Protein AF-A0A8S9GQD8-F1 (afdb_monomer_lite)

Radius of gyration: 34.41 Å; chains: 1; bounding box: 70×66×86 Å

Secondary structure (DSSP, 8-state):
-HHHHHHH-TT--HHHHHHHHHHHHHHHHHHHHTTTTGGG-SS-SS-PPPP---SSS-HHHHHHHHHHHHHHHHHHHHHHHHHHHHHHHT-HHHHHHHHHHHHHT--THHHHHHHHHHHHHHHHHHHHHHHHHHHHHHHHHHHHHHHHHSSS----------------------SS----EETTEETTSTHHHHHHHHHHHHHHHS---------THHHHHHHHHHT--TTS-THHHHHHHHHHH---HHHHHHHHHHHHHH-HHHHHHHHHHHHHH-

pLDDT: mean 74.07, std 18.17, range [25.45, 97.06]

Sequence (278 aa):
MRGKVSEAFPDSDKKMVDGMLLLIVEKVVAEIESGGFSKVGGSSAAAAPPPSPSSEFSDDLWATIWEVSNTVLKDMDKERKKEKMKVYVQSPEVMEMCRFAGEIGIRGDLLRELRFTWAREKMEEAEFNESLEQMRDLDTSIRDSETVADEEGEDVSVVDSDEAQPRSISLPKRKGKFKYKIYGLELSDPKWGEVADKIHEAEEEADWREAKPVTGKCKLVMEKLESLEEKDDPSGLIAEWVELLEPQRVDWIALLDQLREANTSAYLKVTPLAYTLL

Organism: Brassica cretica (NCBI:txid69181)

Foldseek 3Di:
DLVVLCVVPVPDDPVVSVVVVVVVVVVVVVCVVVCLPVVPPPDDPPDDDFRDDPDDDDPVVSVVVVVVVVVVVVVVVVVVVVVQLVVLLPDPVLVVVLVVCVVVPDDDPRSVVSSSVRSNVVSVVVVVVVVVVVVVVVVVVVVVVVVVVVPPDDDDDDDDDDDDDDPDVPDPPPPDQDADQDPNDGPRDCVVVVVVVVVVVVVVVPPPDAWDPQDDPLVVLLVCLLVDDLPDQNVVSVVVNCVVRVGDPNNLVVSLVVCVVRPVSSSVRVVVVSVVVD

Structure (mmCIF, N/CA/C/O backbone):
data_AF-A0A8S9GQD8-F1
#
_entry.id   AF-A0A8S9GQD8-F1
#
loop_
_atom_site.group_PDB
_atom_site.id
_atom_site.type_symbol
_atom_site.label_atom_id
_atom_site.label_alt_id
_atom_site.label_comp_id
_atom_site.label_asym_id
_atom_site.label_entity_id
_atom_site.label_seq_id
_atom_site.pdbx_PDB_ins_code
_atom_site.Cartn_x
_atom_site.Cartn_y
_atom_site.Cartn_z
_atom_site.occupancy
_atom_site.B_iso_or_equiv
_atom_site.auth_seq_id
_atom_site.auth_comp_id
_atom_site.auth_asym_id
_atom_site.auth_atom_id
_atom_site.pdbx_PDB_model_num
ATOM 1 N N . MET A 1 1 ? 18.580 -2.604 -25.961 1.00 76.56 1 MET A N 1
ATOM 2 C CA . MET A 1 1 ? 19.031 -1.765 -27.097 1.00 76.56 1 MET A CA 1
ATOM 3 C C . MET A 1 1 ? 20.290 -2.288 -27.759 1.00 76.56 1 MET A C 1
ATOM 5 O O . MET A 1 1 ? 20.174 -2.790 -28.862 1.00 76.56 1 MET A O 1
ATOM 9 N N . ARG A 1 2 ? 21.459 -2.259 -27.103 1.00 82.00 2 ARG A N 1
ATOM 10 C CA . ARG A 1 2 ? 22.729 -2.713 -27.706 1.00 82.00 2 ARG A CA 1
ATOM 11 C C . ARG A 1 2 ? 22.651 -4.089 -28.381 1.00 82.00 2 ARG A C 1
ATOM 13 O O . ARG A 1 2 ? 23.037 -4.194 -29.531 1.00 82.00 2 ARG A O 1
ATOM 20 N N . GLY A 1 3 ? 22.106 -5.100 -27.697 1.00 82.75 3 GLY A N 1
ATOM 21 C CA . GLY A 1 3 ? 21.940 -6.445 -28.268 1.00 82.75 3 GLY A CA 1
ATOM 22 C C . GLY A 1 3 ? 21.093 -6.461 -29.545 1.00 82.75 3 GLY A C 1
ATOM 23 O O . GLY A 1 3 ? 21.535 -7.009 -30.543 1.00 82.75 3 GLY A O 1
ATOM 24 N N . LYS A 1 4 ? 19.946 -5.764 -29.545 1.00 80.69 4 LYS A N 1
ATOM 25 C CA . LYS A 1 4 ? 19.063 -5.640 -30.720 1.00 80.69 4 LYS A CA 1
ATOM 26 C C . LYS A 1 4 ? 19.751 -4.914 -31.894 1.00 80.69 4 LYS A C 1
ATOM 28 O O . LYS A 1 4 ? 19.593 -5.315 -33.037 1.00 80.69 4 LYS A O 1
ATOM 33 N N . VAL A 1 5 ? 20.562 -3.885 -31.621 1.00 80.38 5 VAL A N 1
ATOM 34 C CA . VAL A 1 5 ? 21.338 -3.172 -32.659 1.00 80.38 5 VAL A CA 1
ATOM 35 C C . VAL A 1 5 ? 22.464 -4.049 -33.218 1.00 80.38 5 VAL A C 1
ATOM 37 O O . VAL A 1 5 ? 22.685 -4.063 -34.422 1.00 80.38 5 VAL A O 1
ATOM 40 N N . SER A 1 6 ? 23.158 -4.808 -32.369 1.00 82.00 6 SER A N 1
ATOM 41 C CA . SER A 1 6 ? 24.200 -5.745 -32.808 1.00 82.00 6 SER A CA 1
ATOM 42 C C . SER A 1 6 ? 23.647 -6.944 -33.586 1.00 82.00 6 SER A C 1
ATOM 44 O O . SER A 1 6 ? 24.343 -7.474 -34.440 1.00 82.00 6 SER A O 1
ATOM 46 N N . GLU A 1 7 ? 22.412 -7.364 -33.313 1.00 83.69 7 GLU A N 1
ATOM 47 C CA . GLU A 1 7 ? 21.724 -8.423 -34.060 1.00 83.69 7 GLU A CA 1
ATOM 48 C C . GLU A 1 7 ? 21.252 -7.939 -35.439 1.00 83.69 7 GLU A C 1
ATOM 50 O O . GLU A 1 7 ? 21.397 -8.657 -36.425 1.00 83.69 7 GLU A O 1
ATOM 55 N N . ALA A 1 8 ? 20.757 -6.700 -35.527 1.00 79.31 8 ALA A N 1
ATOM 56 C CA . ALA A 1 8 ? 20.369 -6.077 -36.793 1.00 79.31 8 ALA A CA 1
ATOM 57 C C . ALA A 1 8 ? 21.574 -5.725 -37.689 1.00 79.31 8 ALA A C 1
ATOM 59 O O . ALA A 1 8 ? 21.452 -5.721 -38.913 1.00 79.31 8 ALA A O 1
ATOM 60 N N . PHE A 1 9 ? 22.736 -5.446 -37.087 1.00 78.50 9 PHE A N 1
ATOM 61 C CA . PHE A 1 9 ? 23.969 -5.074 -37.786 1.00 78.50 9 PHE A CA 1
ATOM 62 C C . PHE A 1 9 ? 25.161 -5.932 -37.318 1.00 78.50 9 PHE A C 1
ATOM 64 O O . PHE A 1 9 ? 26.034 -5.433 -36.598 1.00 78.50 9 PHE A O 1
ATOM 71 N N . PRO A 1 10 ? 25.228 -7.215 -37.724 1.00 80.94 10 PRO A N 1
ATOM 72 C CA . PRO A 1 10 ? 26.242 -8.157 -37.240 1.00 80.94 10 PRO A CA 1
ATOM 73 C C . PRO A 1 10 ? 27.670 -7.811 -37.688 1.00 80.94 10 PRO A C 1
ATOM 75 O O . PRO A 1 10 ? 28.624 -8.122 -36.980 1.00 80.94 10 PRO A O 1
ATOM 78 N N . ASP A 1 11 ? 27.819 -7.121 -38.822 1.00 84.38 11 ASP A N 1
ATOM 79 C CA . ASP A 1 11 ? 29.118 -6.752 -39.406 1.00 84.38 11 ASP A CA 1
ATOM 80 C C . ASP A 1 11 ? 29.677 -5.420 -38.866 1.00 84.38 11 ASP A C 1
ATOM 82 O O . ASP A 1 11 ? 30.720 -4.942 -39.313 1.00 84.38 11 ASP A O 1
ATOM 86 N N . SER A 1 12 ? 28.975 -4.775 -37.929 1.00 81.94 12 SER A N 1
ATOM 87 C CA . SER A 1 12 ? 29.361 -3.464 -37.403 1.00 81.94 12 SER A CA 1
ATOM 88 C C . SER A 1 12 ? 30.335 -3.567 -36.232 1.00 81.94 12 SER A C 1
ATOM 90 O O . SER A 1 12 ? 30.062 -4.214 -35.220 1.00 81.94 12 SER A O 1
ATOM 92 N N . ASP A 1 13 ? 31.443 -2.827 -36.316 1.00 86.19 13 ASP A N 1
ATOM 93 C CA . ASP A 1 13 ? 32.392 -2.688 -35.212 1.00 86.19 13 ASP A CA 1
ATOM 94 C C . ASP A 1 13 ? 31.733 -2.066 -33.973 1.00 86.19 13 ASP A C 1
ATOM 96 O O . ASP A 1 13 ? 30.862 -1.197 -34.062 1.00 86.19 13 ASP A O 1
ATOM 100 N N . LYS A 1 14 ? 32.231 -2.424 -32.782 1.00 85.38 14 LYS A N 1
ATOM 101 C CA . LYS A 1 14 ? 31.720 -1.917 -31.493 1.00 85.38 14 LYS A CA 1
ATOM 102 C C . LYS A 1 14 ? 31.581 -0.388 -31.459 1.00 85.38 14 LYS A C 1
ATOM 104 O O . LYS A 1 14 ? 30.589 0.119 -30.948 1.00 85.38 14 LYS A O 1
ATOM 109 N N . LYS A 1 15 ? 32.541 0.337 -32.047 1.00 85.31 15 LYS A N 1
ATOM 110 C CA . LYS A 1 15 ? 32.524 1.809 -32.139 1.00 85.31 15 LYS A CA 1
ATOM 111 C C . LYS A 1 15 ? 31.386 2.338 -33.017 1.00 85.31 15 LYS A C 1
ATOM 113 O O . LYS A 1 15 ? 30.820 3.379 -32.709 1.00 85.31 15 LYS A O 1
ATOM 118 N N . MET A 1 16 ? 31.052 1.629 -34.093 1.00 83.06 16 MET A N 1
ATOM 119 C CA . MET A 1 16 ? 29.942 1.978 -34.979 1.00 83.06 16 MET A CA 1
ATOM 120 C C . MET A 1 16 ? 28.598 1.698 -34.297 1.00 83.06 16 MET A C 1
ATOM 122 O O . MET A 1 16 ? 27.710 2.542 -34.343 1.00 83.06 16 MET A O 1
ATOM 126 N N . VAL A 1 17 ? 28.478 0.579 -33.573 1.00 84.69 17 VAL A N 1
ATOM 127 C CA . VAL A 1 17 ? 27.303 0.282 -32.732 1.00 84.69 17 VAL A CA 1
ATOM 128 C C . VAL A 1 17 ? 27.119 1.334 -31.634 1.00 84.69 17 VAL A C 1
ATOM 130 O O . VAL A 1 17 ? 26.002 1.789 -31.404 1.00 84.69 17 VAL A O 1
ATOM 133 N N . ASP A 1 18 ? 28.204 1.757 -30.982 1.00 84.50 18 ASP A N 1
ATOM 134 C CA . ASP A 1 18 ? 28.178 2.841 -29.993 1.00 84.50 18 ASP A CA 1
ATOM 135 C C . ASP A 1 18 ? 27.724 4.171 -30.618 1.00 84.50 18 ASP A C 1
ATOM 137 O O . ASP A 1 18 ? 26.889 4.862 -30.038 1.00 84.50 18 ASP A O 1
ATOM 141 N N . GLY A 1 19 ? 28.202 4.494 -31.824 1.00 86.12 19 GLY A N 1
ATOM 142 C CA . GLY A 1 19 ? 27.765 5.673 -32.578 1.00 86.12 19 GLY A CA 1
ATOM 143 C C . GLY A 1 19 ? 26.282 5.634 -32.961 1.00 86.12 19 GLY A C 1
ATOM 144 O O . GLY A 1 19 ? 25.577 6.622 -32.770 1.00 86.12 19 GLY A O 1
ATOM 145 N N . MET A 1 20 ? 25.778 4.486 -33.429 1.00 82.94 20 MET A N 1
ATOM 146 C CA . MET A 1 20 ? 24.351 4.305 -33.733 1.00 82.94 20 MET A CA 1
ATOM 147 C C . MET A 1 20 ? 23.478 4.471 -32.485 1.00 82.94 20 MET A C 1
ATOM 149 O O . MET A 1 20 ? 22.438 5.121 -32.541 1.00 82.94 20 MET A O 1
ATOM 153 N N . LEU A 1 21 ? 23.908 3.930 -31.341 1.00 85.06 21 LEU A N 1
ATOM 154 C CA . LEU A 1 21 ? 23.194 4.096 -30.075 1.00 85.06 21 LEU A CA 1
ATOM 155 C C . LEU A 1 21 ? 23.161 5.559 -29.617 1.00 85.06 21 LEU A C 1
ATOM 157 O O . LEU A 1 21 ? 22.124 6.003 -29.135 1.00 85.06 21 LEU A O 1
ATOM 161 N N . LEU A 1 22 ? 24.257 6.307 -29.784 1.00 86.00 22 LEU A N 1
ATOM 162 C CA . LEU A 1 22 ? 24.302 7.735 -29.454 1.00 86.00 22 LEU A CA 1
ATOM 163 C C . LEU A 1 22 ? 23.337 8.552 -30.316 1.00 86.00 22 LEU A C 1
ATOM 165 O O . LEU A 1 22 ? 22.578 9.342 -29.767 1.00 86.00 22 LEU A O 1
ATOM 169 N N . LEU A 1 23 ? 23.301 8.302 -31.629 1.00 83.81 23 LEU A N 1
ATOM 170 C CA . LEU A 1 23 ? 22.364 8.970 -32.539 1.00 83.81 23 LEU A CA 1
ATOM 171 C C . LEU A 1 23 ? 20.901 8.679 -32.180 1.00 83.81 23 LEU A C 1
ATOM 173 O O . LEU A 1 23 ? 20.069 9.583 -32.208 1.00 83.81 23 LEU A O 1
ATOM 177 N N . ILE A 1 24 ? 20.590 7.432 -31.808 1.00 83.06 24 ILE A N 1
ATOM 178 C CA . ILE A 1 24 ? 19.250 7.055 -31.336 1.00 83.06 24 ILE A CA 1
ATOM 179 C C . ILE A 1 24 ? 18.902 7.826 -30.056 1.00 83.06 24 ILE A C 1
ATOM 181 O O . ILE A 1 24 ? 17.808 8.372 -29.959 1.00 83.06 24 ILE A O 1
ATOM 185 N N . VAL A 1 25 ? 19.815 7.900 -29.082 1.00 84.69 25 VAL A N 1
ATOM 186 C CA . VAL A 1 25 ? 19.574 8.608 -27.812 1.00 84.69 25 VAL A CA 1
ATOM 187 C C . VAL A 1 25 ? 19.384 10.108 -28.032 1.00 84.69 25 VAL A C 1
ATOM 189 O O . VAL A 1 25 ? 18.403 10.662 -27.549 1.00 84.69 25 VAL A O 1
ATOM 192 N N . GLU A 1 26 ? 20.279 10.754 -28.779 1.00 84.12 26 GLU A N 1
ATOM 193 C CA . GLU A 1 26 ? 20.229 12.194 -29.062 1.00 84.12 26 GLU A CA 1
ATOM 194 C C . GLU A 1 26 ? 18.905 12.593 -29.726 1.00 84.12 26 GLU A C 1
ATOM 196 O O . GLU A 1 26 ? 18.264 13.567 -29.337 1.00 84.12 26 GLU A O 1
ATOM 201 N N . LYS A 1 27 ? 18.438 11.782 -30.678 1.00 79.38 27 LYS A N 1
ATOM 202 C CA . LYS A 1 27 ? 17.176 12.018 -31.379 1.00 79.38 27 LYS A CA 1
ATOM 203 C C . LYS A 1 27 ? 15.940 11.715 -30.536 1.00 79.38 27 LYS A C 1
ATOM 205 O O . LYS A 1 27 ? 14.973 12.462 -30.620 1.00 79.38 27 LYS A O 1
ATOM 210 N N . VAL A 1 28 ? 15.953 10.664 -29.712 1.00 79.12 28 VAL A N 1
ATOM 211 C CA . VAL A 1 28 ? 14.849 10.386 -28.773 1.00 79.12 28 VAL A CA 1
ATOM 212 C C . VAL A 1 28 ? 14.704 11.524 -27.763 1.00 79.12 28 VAL A C 1
ATOM 214 O O . VAL A 1 28 ? 13.585 11.934 -27.473 1.00 79.12 28 VAL A O 1
ATOM 217 N N . VAL A 1 29 ? 15.820 12.067 -27.267 1.00 82.56 29 VAL A N 1
ATOM 218 C CA . VAL A 1 29 ? 15.817 13.239 -26.380 1.00 82.56 29 VAL A CA 1
ATOM 219 C C . VAL A 1 29 ? 15.240 14.458 -27.100 1.00 82.56 29 VAL A C 1
ATOM 221 O O . VAL A 1 29 ? 14.313 15.069 -26.577 1.00 82.56 29 VAL A O 1
ATOM 224 N N . ALA A 1 30 ? 15.689 14.750 -28.325 1.00 80.06 30 ALA A N 1
ATOM 225 C CA . ALA A 1 30 ? 15.153 15.855 -29.120 1.00 80.06 30 ALA A CA 1
ATOM 226 C C . ALA A 1 30 ? 13.639 15.719 -29.399 1.00 80.06 30 ALA A C 1
ATOM 228 O O . ALA A 1 30 ? 12.906 16.703 -29.320 1.00 80.06 30 ALA A O 1
ATOM 229 N N . GLU A 1 31 ? 13.142 14.507 -29.674 1.00 71.88 31 GLU A N 1
ATOM 230 C CA . GLU A 1 31 ? 11.708 14.256 -29.894 1.00 71.88 31 GLU A CA 1
ATOM 231 C C . GLU A 1 31 ? 10.890 14.467 -28.605 1.00 71.88 31 GLU A C 1
ATOM 233 O O . GLU A 1 31 ? 9.810 15.062 -28.640 1.00 71.88 31 GLU A O 1
ATOM 238 N N . ILE A 1 32 ? 11.414 14.038 -27.449 1.00 74.56 32 ILE A N 1
ATOM 239 C CA . ILE A 1 32 ? 10.787 14.263 -26.136 1.00 74.56 32 ILE A CA 1
ATOM 240 C C . ILE A 1 32 ? 10.743 15.762 -25.809 1.00 74.56 32 ILE A C 1
ATOM 242 O O . ILE A 1 32 ? 9.691 16.268 -25.419 1.00 74.56 32 ILE A O 1
ATOM 246 N N . GLU A 1 33 ? 11.852 16.477 -26.011 1.00 77.12 33 GLU A N 1
ATOM 247 C CA . GLU A 1 33 ? 11.968 17.922 -25.771 1.00 77.12 33 GLU A CA 1
ATOM 248 C C . GLU A 1 33 ? 11.087 18.747 -26.718 1.00 77.12 33 GLU A C 1
ATOM 250 O O . GLU A 1 33 ? 10.514 19.756 -26.312 1.00 77.12 33 GLU A O 1
ATOM 255 N N . SER A 1 34 ? 10.907 18.290 -27.961 1.00 73.75 34 SER A N 1
ATOM 256 C CA . SER A 1 34 ? 10.002 18.916 -28.936 1.00 73.75 34 SER A CA 1
ATOM 257 C C . SER A 1 34 ? 8.510 18.704 -28.633 1.00 73.75 34 SER A C 1
ATOM 259 O O . SER A 1 34 ? 7.651 19.252 -29.325 1.00 73.75 34 SER A O 1
ATOM 261 N N . GLY A 1 35 ? 8.178 17.933 -27.591 1.00 57.59 35 GLY A N 1
ATOM 262 C CA . GLY A 1 35 ? 6.798 17.677 -27.186 1.00 57.59 35 GLY A CA 1
ATOM 263 C C . GLY A 1 35 ? 6.110 16.553 -27.966 1.00 57.59 35 GLY A C 1
ATOM 264 O O . GLY A 1 35 ? 4.894 16.403 -27.864 1.00 57.59 35 GLY A O 1
ATOM 265 N N . GLY A 1 36 ? 6.847 15.700 -28.688 1.00 56.16 36 GLY A N 1
ATOM 266 C CA . GLY A 1 36 ? 6.274 14.511 -29.342 1.00 56.16 36 GLY A CA 1
ATOM 267 C C . GLY A 1 36 ? 5.550 13.569 -28.364 1.00 56.16 36 GLY A C 1
ATOM 268 O O . GLY A 1 36 ? 4.638 12.836 -28.744 1.00 56.16 36 GLY A O 1
ATOM 269 N N . PHE A 1 37 ? 5.891 13.649 -27.074 1.00 47.75 37 PHE A N 1
ATOM 270 C CA . PHE A 1 37 ? 5.285 12.871 -25.992 1.00 47.75 37 PHE A CA 1
ATOM 271 C C . PHE A 1 37 ? 4.053 13.527 -25.337 1.00 47.75 37 PHE A C 1
ATOM 273 O O . PHE A 1 37 ? 3.214 12.828 -24.767 1.00 47.75 37 PHE A O 1
ATOM 280 N N . SER A 1 38 ? 3.900 14.856 -25.410 1.00 45.22 38 SER A N 1
ATOM 281 C CA . SER A 1 38 ? 2.824 15.578 -24.705 1.00 45.22 38 SER A CA 1
ATOM 282 C C . SER A 1 38 ? 1.455 15.431 -25.376 1.00 45.22 38 SER A C 1
ATOM 284 O O . SER A 1 38 ? 0.427 15.677 -24.749 1.00 45.22 38 SER A O 1
ATOM 286 N N . LYS A 1 39 ? 1.404 14.911 -26.608 1.00 44.09 39 LYS A N 1
ATOM 287 C CA . LYS A 1 39 ? 0.147 14.584 -27.301 1.00 44.09 39 LYS A CA 1
ATOM 288 C C . LYS A 1 39 ? -0.537 13.302 -26.785 1.00 44.09 39 LYS A C 1
ATOM 290 O O . LYS A 1 39 ? -1.663 13.021 -27.183 1.00 44.09 39 LYS A O 1
ATOM 295 N N . VAL A 1 40 ? 0.116 12.550 -25.890 1.00 43.56 40 VAL A N 1
ATOM 296 C CA . VAL A 1 40 ? -0.367 11.280 -25.296 1.00 43.56 40 VAL A CA 1
ATOM 297 C C . VAL A 1 40 ? -0.677 11.414 -23.789 1.00 43.56 40 VAL A C 1
ATOM 299 O O . VAL A 1 40 ? -1.161 10.478 -23.161 1.00 43.56 40 VAL A O 1
ATOM 302 N N . GLY A 1 41 ? -0.474 12.593 -23.189 1.00 33.69 41 GLY A N 1
ATOM 303 C CA . GLY A 1 41 ? -0.672 12.830 -21.749 1.00 33.69 41 GLY A CA 1
ATOM 304 C C . GLY A 1 41 ? -2.122 13.039 -21.283 1.00 33.69 41 GLY A C 1
ATOM 305 O O . GLY A 1 41 ? -2.343 13.332 -20.112 1.00 33.69 41 GLY A O 1
ATOM 306 N N . GLY A 1 42 ? -3.116 12.911 -22.166 1.00 32.25 42 GLY A N 1
ATOM 307 C CA . GLY A 1 42 ? -4.534 13.035 -21.817 1.00 32.25 42 GLY A CA 1
ATOM 308 C C . GLY A 1 42 ? -5.150 11.694 -21.415 1.00 32.25 42 GLY A C 1
ATOM 309 O O . GLY A 1 42 ? -5.562 10.932 -22.280 1.00 32.25 42 GLY A O 1
ATOM 310 N N . SER A 1 43 ? -5.229 11.440 -20.106 1.00 38.22 43 SER A N 1
ATOM 311 C CA . SER A 1 43 ? -6.099 10.452 -19.441 1.00 38.22 43 SER A CA 1
ATOM 312 C C . SER A 1 43 ? -6.133 9.029 -20.026 1.00 38.22 43 SER A C 1
ATOM 314 O O . SER A 1 43 ? -7.040 8.675 -20.771 1.00 38.22 43 SER A O 1
ATOM 316 N N . SER A 1 44 ? -5.198 8.182 -19.582 1.00 34.88 44 SER A N 1
ATOM 317 C CA . SER A 1 44 ? -5.403 6.785 -19.138 1.00 34.88 44 SER A CA 1
ATOM 318 C C . SER A 1 44 ? -4.112 5.991 -19.363 1.00 34.88 44 SER A C 1
ATOM 320 O O . SER A 1 44 ? -3.791 5.579 -20.475 1.00 34.88 44 SER A O 1
ATOM 322 N N . ALA A 1 45 ? -3.357 5.761 -18.286 1.00 40.66 45 ALA A N 1
ATOM 323 C CA . ALA A 1 45 ? -2.059 5.076 -18.286 1.00 40.66 45 ALA A CA 1
ATOM 324 C C . ALA A 1 45 ? -2.140 3.548 -18.516 1.00 40.66 45 ALA A C 1
ATOM 326 O O . ALA A 1 45 ? -1.186 2.818 -18.248 1.00 40.66 45 ALA A O 1
ATOM 327 N N . ALA A 1 46 ? -3.262 3.039 -19.025 1.00 37.84 46 ALA A N 1
ATOM 328 C CA . ALA A 1 46 ? -3.445 1.634 -19.350 1.00 37.84 46 ALA A CA 1
ATOM 329 C C . ALA A 1 46 ? -3.927 1.511 -20.802 1.00 37.84 46 ALA A C 1
ATOM 331 O O . ALA A 1 46 ? -5.095 1.751 -21.091 1.00 37.84 46 ALA A O 1
ATOM 332 N N . ALA A 1 47 ? -3.010 1.105 -21.686 1.00 42.44 47 ALA A N 1
ATOM 333 C CA . ALA A 1 47 ? -3.215 0.807 -23.112 1.00 42.44 47 ALA A CA 1
ATOM 334 C C . ALA A 1 47 ? -3.184 1.989 -24.108 1.00 42.44 47 ALA A C 1
ATOM 336 O O . ALA A 1 47 ? -4.012 2.056 -25.015 1.00 42.44 47 ALA A O 1
ATOM 337 N N . ALA A 1 48 ? -2.183 2.871 -24.017 1.00 43.28 48 ALA A N 1
ATOM 338 C CA . ALA A 1 48 ? -1.862 3.767 -25.132 1.00 43.28 48 ALA A CA 1
ATOM 339 C C . ALA A 1 48 ? -1.033 3.028 -26.216 1.00 43.28 48 ALA A C 1
ATOM 341 O O . ALA A 1 48 ? -0.081 2.324 -25.859 1.00 43.28 48 ALA A O 1
ATOM 342 N N . PRO A 1 49 ? -1.372 3.155 -27.518 1.00 51.44 49 PRO A N 1
ATOM 343 C CA . PRO A 1 49 ? -0.531 2.670 -28.615 1.00 51.44 49 PRO A CA 1
ATOM 344 C C . PRO A 1 49 ? 0.806 3.437 -28.648 1.00 51.44 49 PRO A C 1
ATOM 346 O O . PRO A 1 49 ? 0.882 4.536 -28.090 1.00 51.44 49 PRO A O 1
ATOM 349 N N . PRO A 1 50 ? 1.866 2.881 -29.271 1.00 50.47 50 PRO A N 1
ATOM 350 C CA . PRO A 1 50 ? 3.151 3.568 -29.363 1.00 50.47 50 PRO A CA 1
ATOM 351 C C . PRO A 1 50 ? 2.978 4.946 -30.029 1.00 50.47 50 PRO A C 1
ATOM 353 O O . PRO A 1 50 ? 2.151 5.076 -30.939 1.00 50.47 50 PRO A O 1
ATOM 356 N N . PRO A 1 51 ? 3.725 5.975 -29.586 1.00 53.88 51 PRO A N 1
ATOM 357 C CA . PRO A 1 51 ? 3.676 7.292 -30.210 1.00 53.88 51 PRO A CA 1
ATOM 358 C C . PRO A 1 51 ? 4.037 7.143 -31.689 1.00 53.88 51 PRO A C 1
ATOM 360 O O . PRO A 1 51 ? 5.044 6.519 -32.008 1.00 53.88 51 PRO A O 1
ATOM 363 N N . SER A 1 52 ? 3.206 7.670 -32.591 1.00 49.00 52 SER A N 1
ATOM 364 C CA . SER A 1 52 ? 3.539 7.731 -34.016 1.00 49.00 52 SER A CA 1
ATOM 365 C C . SER A 1 52 ? 4.526 8.882 -34.225 1.00 49.00 52 SER A C 1
ATOM 367 O O . SER A 1 52 ? 4.108 10.041 -34.145 1.00 49.00 52 SER A O 1
ATOM 369 N N . PRO A 1 53 ? 5.820 8.604 -34.443 1.00 51.81 53 PRO A N 1
ATOM 370 C CA . PRO A 1 53 ? 6.815 9.646 -34.653 1.00 51.81 53 PRO A CA 1
ATOM 371 C C . PRO A 1 53 ? 6.638 10.295 -36.028 1.00 51.81 53 PRO A C 1
ATOM 373 O O . PRO A 1 53 ? 6.107 9.707 -36.975 1.00 51.81 53 PRO A O 1
ATOM 376 N N . SER A 1 54 ? 7.168 11.500 -36.173 1.00 49.66 54 SER A N 1
ATOM 377 C CA . SER A 1 54 ? 7.406 12.074 -37.491 1.00 49.66 54 SER A CA 1
ATOM 378 C C . SER A 1 54 ? 8.496 11.270 -38.236 1.00 49.66 54 SER A C 1
ATOM 380 O O . SER A 1 54 ? 9.572 11.043 -37.704 1.00 49.66 54 SER A O 1
ATOM 382 N N . SER A 1 55 ? 8.167 10.775 -39.437 1.00 52.97 55 SER A N 1
ATOM 383 C CA . SER A 1 55 ? 8.961 10.289 -40.597 1.00 52.97 55 SER A CA 1
ATOM 384 C C . SER A 1 55 ? 10.387 9.669 -40.506 1.00 52.97 55 SER A C 1
ATOM 386 O O . SER A 1 55 ? 10.805 9.102 -41.515 1.00 52.97 55 SER A O 1
ATOM 388 N N . GLU A 1 56 ? 11.172 9.755 -39.428 1.00 57.91 56 GLU A N 1
ATOM 389 C CA . GLU A 1 56 ? 12.615 9.418 -39.442 1.00 57.91 56 GLU A CA 1
ATOM 390 C C . GLU A 1 56 ? 12.981 8.059 -38.814 1.00 57.91 56 GLU A C 1
ATOM 392 O O . GLU A 1 56 ? 14.053 7.525 -39.095 1.00 57.91 56 GLU A O 1
ATOM 397 N N . PHE A 1 57 ? 12.102 7.447 -38.017 1.00 63.97 57 PHE A N 1
ATOM 398 C CA . PHE A 1 57 ? 12.360 6.154 -37.371 1.00 63.97 57 PHE A CA 1
ATOM 399 C C . PHE A 1 57 ? 11.267 5.137 -37.698 1.00 63.97 57 PHE A C 1
ATOM 401 O O . PHE A 1 57 ? 10.086 5.470 -37.708 1.00 63.97 57 PHE A O 1
ATOM 408 N N . SER A 1 58 ? 11.655 3.878 -37.916 1.00 74.44 58 SER A N 1
ATOM 409 C CA . SER A 1 58 ? 10.698 2.783 -38.104 1.00 74.44 58 SER A CA 1
ATOM 410 C C . SER A 1 58 ? 9.872 2.543 -36.839 1.00 74.44 58 SER A C 1
ATOM 412 O O . SER A 1 58 ? 10.430 2.560 -35.738 1.00 74.44 58 SER A O 1
ATOM 414 N N . ASP A 1 59 ? 8.594 2.205 -37.000 1.00 73.81 59 ASP A N 1
ATOM 415 C CA . ASP A 1 59 ? 7.686 1.845 -35.899 1.00 73.81 59 ASP A CA 1
ATOM 416 C C . ASP A 1 59 ? 8.265 0.755 -34.978 1.00 73.81 59 ASP A C 1
ATOM 418 O O . ASP A 1 59 ? 8.106 0.813 -33.761 1.00 73.81 59 ASP A O 1
ATOM 422 N N . ASP A 1 60 ? 9.013 -0.200 -35.539 1.00 76.31 60 ASP A N 1
ATOM 423 C CA . ASP A 1 60 ? 9.672 -1.285 -34.796 1.00 76.31 60 ASP A CA 1
ATOM 424 C C . ASP A 1 60 ? 10.777 -0.784 -33.840 1.00 76.31 60 ASP A C 1
ATOM 426 O O . ASP A 1 60 ? 10.952 -1.277 -32.719 1.00 76.31 60 ASP A O 1
ATOM 430 N N . LEU A 1 61 ? 11.488 0.276 -34.240 1.00 77.81 61 LEU A N 1
ATOM 431 C CA . LEU A 1 61 ? 12.500 0.909 -33.396 1.00 77.81 61 LEU A CA 1
ATOM 432 C C . LEU A 1 61 ? 11.835 1.645 -32.229 1.00 77.81 61 LEU A C 1
ATOM 434 O O . LEU A 1 61 ? 12.305 1.529 -31.099 1.00 77.81 61 LEU A O 1
ATOM 438 N N . TRP A 1 62 ? 10.723 2.341 -32.472 1.00 76.94 62 TRP A N 1
ATOM 439 C CA . TRP A 1 62 ? 9.961 3.008 -31.414 1.00 76.94 62 TRP A CA 1
ATOM 440 C C . TRP A 1 62 ? 9.283 2.040 -30.461 1.00 76.94 62 TRP A C 1
ATOM 442 O O . TRP A 1 62 ? 9.340 2.257 -29.253 1.00 76.94 62 TRP A O 1
ATOM 452 N N . ALA A 1 63 ? 8.718 0.946 -30.971 1.00 80.25 63 ALA A N 1
ATOM 453 C CA . ALA A 1 63 ? 8.211 -0.137 -30.137 1.00 80.25 63 ALA A CA 1
ATOM 454 C C . ALA A 1 63 ? 9.324 -0.673 -29.226 1.00 80.25 63 ALA A C 1
ATOM 456 O O . ALA A 1 63 ? 9.153 -0.780 -28.014 1.00 80.25 63 ALA A O 1
ATOM 457 N N . THR A 1 64 ? 10.514 -0.894 -29.784 1.00 83.00 64 THR A N 1
ATOM 458 C CA . THR A 1 64 ? 11.682 -1.349 -29.030 1.00 83.00 64 THR A CA 1
ATOM 459 C C . THR A 1 64 ? 12.179 -0.319 -28.000 1.00 83.00 64 THR A C 1
ATOM 461 O O . THR A 1 64 ? 12.545 -0.702 -26.886 1.00 83.00 64 THR A O 1
ATOM 464 N N . ILE A 1 65 ? 12.194 0.977 -28.327 1.00 83.44 65 ILE A N 1
ATOM 465 C CA . ILE A 1 65 ? 12.553 2.056 -27.388 1.00 83.44 65 ILE A CA 1
ATOM 466 C C . ILE A 1 65 ? 11.535 2.121 -26.248 1.00 83.44 65 ILE A C 1
ATOM 468 O O . ILE A 1 65 ? 11.922 2.190 -25.082 1.00 83.44 65 ILE A O 1
ATOM 472 N N . TRP A 1 66 ? 10.246 2.045 -26.575 1.00 79.31 66 TRP A N 1
ATOM 473 C CA . TRP A 1 66 ? 9.157 2.045 -25.607 1.00 79.31 66 TRP A CA 1
ATOM 474 C C . TRP A 1 66 ? 9.229 0.839 -24.668 1.00 79.31 66 TRP A C 1
ATOM 476 O O . TRP A 1 66 ? 9.140 0.995 -23.452 1.00 79.31 66 TRP A O 1
ATOM 486 N N . GLU A 1 67 ? 9.448 -0.360 -25.210 1.00 86.31 67 GLU A N 1
ATOM 487 C CA . GLU A 1 67 ? 9.654 -1.581 -24.431 1.00 86.31 67 GLU A CA 1
ATOM 488 C C . GLU A 1 67 ? 10.820 -1.433 -23.460 1.00 86.31 67 GLU A C 1
ATOM 490 O O . GLU A 1 67 ? 10.655 -1.677 -22.265 1.00 86.31 67 GLU A O 1
ATOM 495 N N . VAL A 1 68 ? 11.988 -1.001 -23.950 1.00 85.94 68 VAL A N 1
ATOM 496 C CA . VAL A 1 68 ? 13.169 -0.839 -23.098 1.00 85.94 68 VAL A CA 1
ATOM 497 C C . VAL A 1 68 ? 12.921 0.227 -22.032 1.00 85.94 68 VAL A C 1
ATOM 499 O O . VAL A 1 68 ? 13.216 -0.017 -20.864 1.00 85.94 68 VAL A O 1
ATOM 502 N N . SER A 1 69 ? 12.313 1.357 -22.390 1.00 83.19 69 SER A N 1
ATOM 503 C CA . SER A 1 69 ? 11.957 2.416 -21.440 1.00 83.19 69 SER A CA 1
ATOM 504 C C . SER A 1 69 ? 11.012 1.905 -20.349 1.00 83.19 69 SER A C 1
ATOM 506 O O . SER A 1 69 ? 11.283 2.064 -19.161 1.00 83.19 69 SER A O 1
ATOM 508 N N . ASN A 1 70 ? 9.961 1.177 -20.727 1.00 84.88 70 ASN A N 1
ATOM 509 C CA . ASN A 1 70 ? 9.012 0.596 -19.782 1.00 84.88 70 ASN A CA 1
ATOM 510 C C . ASN A 1 70 ? 9.666 -0.482 -18.897 1.00 84.88 70 ASN A C 1
ATOM 512 O O . ASN A 1 70 ? 9.345 -0.597 -17.716 1.00 84.88 70 ASN A O 1
ATOM 516 N N . THR A 1 71 ? 10.606 -1.272 -19.430 1.00 88.69 71 THR A N 1
ATOM 517 C CA . THR A 1 71 ? 11.374 -2.218 -18.603 1.00 88.69 71 THR A CA 1
ATOM 518 C C . THR A 1 71 ? 12.272 -1.505 -17.596 1.00 88.69 71 THR A C 1
ATOM 520 O O . THR A 1 71 ? 12.267 -1.887 -16.430 1.00 88.69 71 THR A O 1
ATOM 523 N N . VAL A 1 72 ? 12.965 -0.435 -18.003 1.00 89.25 72 VAL A N 1
ATOM 524 C CA . VAL A 1 72 ? 13.815 0.366 -17.110 1.00 89.25 72 VAL A CA 1
ATOM 525 C C . VAL A 1 72 ? 12.974 1.044 -16.033 1.00 89.25 72 VAL A C 1
ATOM 527 O O . VAL A 1 72 ? 13.329 0.957 -14.865 1.00 89.25 72 VAL A O 1
ATOM 530 N N . LEU A 1 73 ? 11.828 1.635 -16.388 1.00 83.12 73 LEU A N 1
ATOM 531 C CA . LEU A 1 73 ? 10.894 2.219 -15.421 1.00 83.12 73 LEU A CA 1
ATOM 532 C C . LEU A 1 73 ? 10.434 1.185 -14.389 1.00 83.12 73 LEU A C 1
ATOM 534 O O . LEU A 1 73 ? 10.541 1.420 -13.188 1.00 83.12 73 LEU A O 1
ATOM 538 N N . LYS A 1 74 ? 10.017 -0.005 -14.840 1.00 90.25 74 LYS A N 1
ATOM 539 C CA . LYS A 1 74 ? 9.637 -1.102 -13.938 1.00 90.25 74 LYS A CA 1
ATOM 540 C C . LYS A 1 74 ? 10.784 -1.538 -13.034 1.00 90.25 74 LYS A C 1
ATOM 542 O O . LYS A 1 74 ? 10.539 -1.879 -11.880 1.00 90.25 74 LYS A O 1
ATOM 547 N N . ASP A 1 75 ? 12.010 -1.584 -13.538 1.00 92.38 75 ASP A N 1
ATOM 548 C CA . ASP A 1 75 ? 13.166 -1.997 -12.745 1.00 92.38 75 ASP A CA 1
ATOM 549 C C . ASP A 1 75 ? 13.576 -0.919 -11.735 1.00 92.38 75 ASP A C 1
ATOM 551 O O . ASP A 1 75 ? 13.810 -1.249 -10.572 1.00 92.38 75 ASP A O 1
ATOM 555 N N . MET A 1 76 ? 13.527 0.358 -12.114 1.00 88.88 76 MET A N 1
ATOM 556 C CA . MET A 1 76 ? 13.703 1.485 -11.195 1.00 88.88 76 MET A CA 1
ATOM 557 C C . MET A 1 76 ? 12.634 1.497 -10.097 1.00 88.88 76 MET A C 1
ATOM 559 O O . MET A 1 76 ? 12.956 1.682 -8.925 1.00 88.88 76 MET A O 1
ATOM 563 N N . ASP A 1 77 ? 11.369 1.244 -10.438 1.00 88.00 77 ASP A N 1
ATOM 564 C CA . ASP A 1 77 ? 10.290 1.153 -9.452 1.00 88.00 77 ASP A CA 1
ATOM 565 C C . ASP A 1 77 ? 10.472 -0.052 -8.519 1.00 88.00 77 ASP A C 1
ATOM 567 O O . ASP A 1 77 ? 10.256 0.059 -7.311 1.00 88.00 77 ASP A O 1
ATOM 571 N N . LYS A 1 78 ? 10.926 -1.202 -9.038 1.00 91.88 78 LYS A N 1
ATOM 572 C CA . LYS A 1 78 ? 11.288 -2.359 -8.200 1.00 91.88 78 LYS A CA 1
ATOM 573 C C . LYS A 1 78 ? 12.439 -2.026 -7.256 1.00 91.88 78 LYS A C 1
ATOM 575 O O . LYS A 1 78 ? 12.403 -2.453 -6.105 1.00 91.88 78 LYS A O 1
ATOM 580 N N . GLU A 1 79 ? 13.463 -1.311 -7.714 1.00 91.19 79 GLU A N 1
ATOM 581 C CA . GLU A 1 79 ? 14.581 -0.883 -6.868 1.00 91.19 79 GLU A CA 1
ATOM 582 C C . GLU A 1 79 ? 14.131 0.107 -5.796 1.00 91.19 79 GLU A C 1
ATOM 584 O O . GLU A 1 79 ? 14.449 -0.090 -4.622 1.00 91.19 79 GLU A O 1
ATOM 589 N N . ARG A 1 80 ? 13.296 1.089 -6.155 1.00 89.19 80 ARG A N 1
ATOM 590 C CA . ARG A 1 80 ? 12.686 2.021 -5.199 1.00 89.19 80 ARG A CA 1
ATOM 591 C C . ARG A 1 80 ? 11.890 1.271 -4.131 1.00 89.19 80 ARG A C 1
ATOM 593 O O . ARG A 1 80 ? 12.083 1.513 -2.942 1.00 89.19 80 ARG A O 1
ATOM 600 N N . LYS A 1 81 ? 11.047 0.315 -4.536 1.00 90.19 81 LYS A N 1
ATOM 601 C CA . LYS A 1 81 ? 10.271 -0.527 -3.611 1.00 90.19 81 LYS A CA 1
ATOM 602 C C . LYS A 1 81 ? 11.161 -1.394 -2.728 1.00 90.19 81 LYS A C 1
ATOM 604 O O . LYS A 1 81 ? 10.877 -1.541 -1.545 1.00 90.19 81 LYS A O 1
ATOM 609 N N . LYS A 1 82 ? 12.258 -1.945 -3.257 1.00 91.25 82 LYS A N 1
ATOM 610 C CA . LYS A 1 82 ? 13.238 -2.692 -2.449 1.00 91.25 82 LYS A CA 1
ATOM 611 C C . LYS A 1 82 ? 13.896 -1.808 -1.395 1.00 91.25 82 LYS A C 1
ATOM 613 O O . LYS A 1 82 ? 14.096 -2.277 -0.278 1.00 91.25 82 LYS A O 1
ATOM 618 N N . GLU A 1 83 ? 14.232 -0.566 -1.730 1.00 90.44 83 GLU A N 1
ATOM 619 C CA . GLU A 1 83 ? 14.839 0.358 -0.773 1.00 90.44 83 GLU A CA 1
ATOM 620 C C . GLU A 1 83 ? 13.842 0.774 0.313 1.00 90.44 83 GLU A C 1
ATOM 622 O O . GLU A 1 83 ? 14.148 0.636 1.496 1.00 90.44 83 GLU A O 1
ATOM 627 N N . LYS A 1 84 ? 12.607 1.137 -0.068 1.00 90.44 84 LYS A N 1
ATOM 628 C CA . LYS A 1 84 ? 11.510 1.382 0.886 1.00 90.44 84 LYS A CA 1
ATOM 629 C C . LYS A 1 84 ? 11.284 0.175 1.802 1.00 90.44 84 LYS A C 1
ATOM 631 O O . LYS A 1 84 ? 11.251 0.320 3.019 1.00 90.44 84 LYS A O 1
ATOM 636 N N . MET A 1 85 ? 11.224 -1.034 1.244 1.00 92.56 85 MET A N 1
ATOM 637 C CA . MET A 1 85 ? 11.038 -2.273 2.006 1.00 92.56 85 MET A CA 1
ATOM 638 C C . MET A 1 85 ? 12.089 -2.451 3.111 1.00 92.56 85 MET A C 1
ATOM 640 O O . MET A 1 85 ? 11.748 -2.880 4.210 1.00 92.56 85 MET A O 1
ATOM 644 N N . LYS A 1 86 ? 13.364 -2.109 2.867 1.00 92.88 86 LYS A N 1
ATOM 645 C CA . LYS A 1 86 ? 14.415 -2.208 3.900 1.00 92.88 86 LYS A CA 1
ATOM 646 C C . LYS A 1 86 ? 14.117 -1.328 5.112 1.00 92.88 86 LYS A C 1
ATOM 648 O O . LYS A 1 86 ? 14.404 -1.749 6.232 1.00 92.88 86 LYS A O 1
ATOM 653 N N . VAL A 1 87 ? 13.538 -0.148 4.883 1.00 93.44 87 VAL A N 1
ATOM 654 C CA . VAL A 1 87 ? 13.126 0.784 5.939 1.00 93.44 87 VAL A CA 1
ATOM 655 C C . VAL A 1 87 ? 11.996 0.169 6.765 1.00 93.44 87 VAL A C 1
ATOM 657 O O . VAL A 1 87 ? 12.125 0.052 7.981 1.00 93.44 87 VAL A O 1
ATOM 660 N N . TYR A 1 88 ? 10.939 -0.335 6.120 1.00 93.19 88 TYR A N 1
ATOM 661 C CA . TYR A 1 88 ? 9.794 -0.928 6.827 1.00 93.19 88 TYR A CA 1
ATOM 662 C C . TYR A 1 88 ? 10.137 -2.222 7.571 1.00 93.19 88 TYR A C 1
ATOM 664 O O . TYR A 1 88 ? 9.626 -2.458 8.662 1.00 93.19 88 TYR A O 1
ATOM 672 N N . VAL A 1 89 ? 11.073 -3.027 7.059 1.00 93.00 89 VAL A N 1
ATOM 673 C CA . VAL A 1 89 ? 11.582 -4.229 7.750 1.00 93.00 89 VAL A CA 1
ATOM 674 C C . VAL A 1 89 ? 12.266 -3.895 9.088 1.00 93.00 89 VAL A C 1
ATOM 676 O O . VAL A 1 89 ? 12.376 -4.773 9.952 1.00 93.00 89 VAL A O 1
ATOM 679 N N . GLN A 1 90 ? 12.746 -2.660 9.259 1.00 92.06 90 GLN A N 1
ATOM 680 C CA . GLN A 1 90 ? 13.367 -2.150 10.488 1.00 92.06 90 GLN A CA 1
ATOM 681 C C . GLN A 1 90 ? 12.462 -1.176 11.256 1.00 92.06 90 GLN A C 1
ATOM 683 O O . GLN A 1 90 ? 12.891 -0.626 12.269 1.00 92.06 90 GLN A O 1
ATOM 688 N N . SER A 1 91 ? 11.227 -0.962 10.795 1.00 94.25 91 SER A N 1
ATOM 689 C CA . SER A 1 91 ? 10.278 -0.083 11.474 1.00 94.25 91 SER A CA 1
ATOM 690 C C . SER A 1 91 ? 9.945 -0.613 12.878 1.00 94.25 91 SER A C 1
ATOM 692 O O . SER A 1 91 ? 9.914 -1.834 13.082 1.00 94.25 91 SER A O 1
ATOM 694 N N . PRO A 1 92 ? 9.706 0.281 13.855 1.00 94.75 92 PRO A N 1
ATOM 695 C CA . PRO A 1 92 ? 9.437 -0.115 15.236 1.00 94.75 92 PRO A CA 1
ATOM 696 C C . PRO A 1 92 ? 8.213 -1.031 15.336 1.00 94.75 92 PRO A C 1
ATOM 698 O O . PRO A 1 92 ? 8.289 -2.066 15.988 1.00 94.75 92 PRO A O 1
ATOM 701 N N . GLU A 1 93 ? 7.147 -0.730 14.594 1.00 92.88 93 GLU A N 1
ATOM 702 C CA . GLU A 1 93 ? 5.925 -1.541 14.560 1.00 92.88 93 GLU A CA 1
ATOM 703 C C . GLU A 1 93 ? 6.197 -2.976 14.083 1.00 92.88 93 GLU A C 1
ATOM 705 O O . GLU A 1 93 ? 5.807 -3.942 14.736 1.00 92.88 93 GLU A O 1
ATOM 710 N N . VAL A 1 94 ? 6.935 -3.153 12.980 1.00 95.06 94 VAL A N 1
ATOM 711 C CA . VAL A 1 94 ? 7.275 -4.497 12.474 1.00 95.06 94 VAL A CA 1
ATOM 712 C C . VAL A 1 94 ? 8.181 -5.243 13.457 1.00 95.06 94 VAL A C 1
ATOM 714 O O . VAL A 1 94 ? 8.059 -6.460 13.614 1.00 95.06 94 VAL A O 1
ATOM 717 N N . MET A 1 95 ? 9.084 -4.537 14.141 1.00 95.25 95 MET A N 1
ATOM 718 C CA . MET A 1 95 ? 9.955 -5.118 15.165 1.00 95.25 95 MET A CA 1
ATOM 719 C C . MET A 1 95 ? 9.175 -5.562 16.409 1.00 95.25 95 MET A C 1
ATOM 721 O O . MET A 1 95 ? 9.457 -6.636 16.945 1.00 95.25 95 MET A O 1
ATOM 725 N N . GLU A 1 96 ? 8.177 -4.791 16.839 1.00 95.62 96 GLU A N 1
ATOM 726 C CA . GLU A 1 96 ? 7.264 -5.153 17.927 1.00 95.62 96 GLU A CA 1
ATOM 727 C C . GLU A 1 96 ? 6.414 -6.371 17.563 1.00 95.62 96 GLU A C 1
ATOM 729 O O . GLU A 1 96 ? 6.364 -7.332 18.331 1.00 95.62 96 GLU A O 1
ATOM 734 N N . MET A 1 97 ? 5.860 -6.403 16.349 1.00 95.19 97 MET A N 1
ATOM 735 C CA . MET A 1 97 ? 5.124 -7.561 15.830 1.00 95.19 97 MET A CA 1
ATOM 736 C C . MET A 1 97 ? 6.006 -8.820 15.786 1.00 95.19 97 MET A C 1
ATOM 738 O O . MET A 1 97 ? 5.581 -9.906 16.189 1.00 95.19 97 MET A O 1
ATOM 742 N N . CYS A 1 98 ? 7.273 -8.686 15.375 1.00 94.38 98 CYS A N 1
ATOM 743 C CA . CYS A 1 98 ? 8.238 -9.791 15.398 1.00 94.38 98 CYS A CA 1
ATOM 744 C C . CYS A 1 98 ? 8.541 -10.274 16.819 1.00 94.38 98 CYS A C 1
ATOM 746 O O . CYS A 1 98 ? 8.669 -11.480 17.046 1.00 94.38 98 CYS A O 1
ATOM 748 N N . ARG A 1 99 ? 8.672 -9.348 17.773 1.00 95.25 99 ARG A N 1
ATOM 749 C CA . ARG A 1 99 ? 8.913 -9.675 19.179 1.00 95.25 99 ARG A CA 1
ATOM 750 C C . ARG A 1 99 ? 7.724 -10.429 19.768 1.00 95.25 99 ARG A C 1
ATOM 752 O O . ARG A 1 99 ? 7.919 -11.508 20.321 1.00 95.25 99 ARG A O 1
ATOM 759 N N . PHE A 1 100 ? 6.517 -9.912 19.569 1.00 97.06 100 PHE A N 1
ATOM 760 C CA . PHE A 1 100 ? 5.272 -10.529 20.015 1.00 97.06 100 PHE A CA 1
ATOM 761 C C . PHE A 1 100 ? 5.082 -11.938 19.436 1.00 97.06 100 PHE A C 1
ATOM 763 O O . PHE A 1 100 ? 4.823 -12.895 20.164 1.00 97.06 100 PHE A O 1
ATOM 770 N N . ALA A 1 101 ? 5.304 -12.113 18.132 1.00 96.50 101 ALA A N 1
ATOM 771 C CA . ALA A 1 101 ? 5.246 -13.432 17.508 1.00 96.50 101 ALA A CA 1
ATOM 772 C C . ALA A 1 101 ? 6.287 -14.399 18.098 1.00 96.50 101 ALA A C 1
ATOM 774 O O . ALA A 1 101 ? 5.986 -15.572 18.326 1.00 96.50 101 ALA A O 1
ATOM 775 N N . GLY A 1 102 ? 7.484 -13.902 18.424 1.00 95.50 102 GLY A N 1
ATOM 776 C CA . GLY A 1 102 ? 8.506 -14.666 19.137 1.00 95.50 102 GLY A CA 1
ATOM 777 C C . GLY A 1 102 ? 8.091 -15.091 20.553 1.00 95.50 102 GLY A C 1
ATOM 778 O O . GLY A 1 102 ? 8.422 -16.209 20.963 1.00 95.50 102 GLY A O 1
ATOM 779 N N . GLU A 1 103 ? 7.352 -14.239 21.271 1.00 96.44 103 GLU A N 1
ATOM 780 C CA . GLU A 1 103 ? 6.792 -14.506 22.606 1.00 96.44 103 GLU A CA 1
ATOM 781 C C . GLU A 1 103 ? 5.692 -15.581 22.560 1.00 96.44 103 GLU A C 1
ATOM 783 O O . GLU A 1 103 ? 5.656 -16.458 23.421 1.00 96.44 103 GLU A O 1
ATOM 788 N N . ILE A 1 104 ? 4.880 -15.601 21.497 1.00 95.50 104 ILE A N 1
ATOM 789 C CA . ILE A 1 104 ? 3.865 -16.644 21.238 1.00 95.50 104 ILE A CA 1
ATOM 790 C C . ILE A 1 104 ? 4.489 -17.956 20.721 1.00 95.50 104 ILE A C 1
ATOM 792 O O . ILE A 1 104 ? 3.840 -19.000 20.675 1.00 95.50 104 ILE A O 1
ATOM 796 N N . GLY A 1 105 ? 5.781 -17.943 20.383 1.00 93.88 105 GLY A N 1
ATOM 797 C CA . GLY A 1 105 ? 6.533 -19.130 19.970 1.00 93.88 105 GLY A CA 1
ATOM 798 C C . GLY A 1 105 ? 6.681 -19.306 18.457 1.00 93.88 105 GLY A C 1
ATOM 799 O O . GLY A 1 105 ? 7.211 -20.326 18.018 1.00 93.88 105 GLY A O 1
ATOM 800 N N . ILE A 1 106 ? 6.289 -18.317 17.651 1.00 95.19 106 ILE A N 1
ATOM 801 C CA . ILE A 1 106 ? 6.524 -18.302 16.203 1.00 95.19 106 ILE A CA 1
ATOM 802 C C . ILE A 1 106 ? 7.999 -17.982 15.938 1.00 95.19 106 ILE A C 1
ATOM 804 O O . ILE A 1 106 ? 8.523 -16.960 16.382 1.00 95.19 106 ILE A O 1
ATOM 808 N N . ARG A 1 107 ? 8.701 -18.868 15.224 1.00 94.00 107 ARG A N 1
ATOM 809 C CA . ARG A 1 107 ? 10.147 -18.761 14.957 1.00 94.00 107 ARG A CA 1
ATOM 810 C C . ARG A 1 107 ? 10.502 -19.324 13.582 1.00 94.00 107 ARG A C 1
ATOM 812 O O . ARG A 1 107 ? 9.669 -19.918 12.904 1.00 94.00 107 ARG A O 1
ATOM 819 N N . GLY A 1 108 ? 11.765 -19.161 13.192 1.00 93.62 108 GLY A N 1
ATOM 820 C CA . GLY A 1 108 ? 12.300 -19.728 11.954 1.00 93.62 108 GLY A CA 1
ATOM 821 C C . GLY A 1 108 ? 11.764 -19.027 10.707 1.00 93.62 108 GLY A C 1
ATOM 822 O O . GLY A 1 108 ? 11.564 -17.811 10.713 1.00 93.62 108 GLY A O 1
ATOM 823 N N . ASP A 1 109 ? 11.554 -19.792 9.638 1.00 95.12 109 ASP A N 1
ATOM 824 C CA . ASP A 1 109 ? 11.167 -19.247 8.333 1.00 95.12 109 ASP A CA 1
ATOM 825 C C . ASP 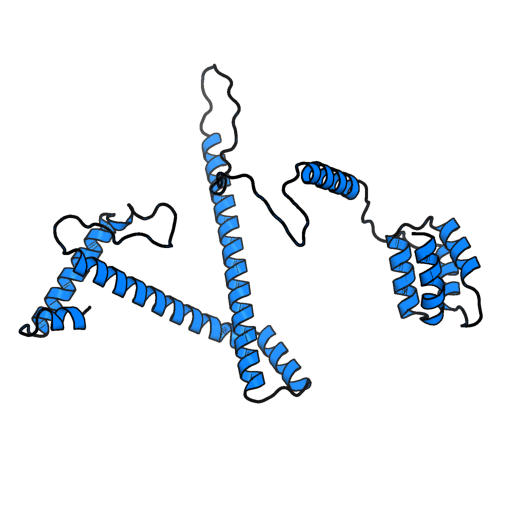A 1 109 ? 9.786 -18.587 8.356 1.00 95.12 109 ASP A C 1
ATOM 827 O O . ASP A 1 109 ? 9.621 -17.526 7.762 1.00 95.12 109 ASP A O 1
ATOM 831 N N . LEU A 1 110 ? 8.850 -19.100 9.160 1.00 94.25 110 LEU A N 1
ATOM 832 C CA . LEU A 1 110 ? 7.538 -18.476 9.347 1.00 94.25 110 LEU A CA 1
ATOM 833 C C . LEU A 1 110 ? 7.651 -17.052 9.917 1.00 94.25 110 LEU A C 1
ATOM 835 O O . LEU A 1 110 ? 6.998 -16.133 9.432 1.00 94.25 110 LEU A O 1
ATOM 839 N N . LEU A 1 111 ? 8.524 -16.830 10.908 1.00 94.69 111 LEU A N 1
ATOM 840 C CA . LEU A 1 111 ? 8.749 -15.487 11.460 1.00 94.69 111 LEU A CA 1
ATOM 841 C C . LEU A 1 111 ? 9.406 -14.556 10.430 1.00 94.69 111 LEU A C 1
ATOM 843 O O . LEU A 1 111 ? 9.118 -13.361 10.386 1.00 94.69 111 LEU A O 1
ATOM 847 N N . ARG A 1 112 ? 10.284 -15.101 9.581 1.00 94.00 112 ARG A N 1
ATOM 848 C CA . ARG A 1 112 ? 10.921 -14.352 8.494 1.00 94.00 112 ARG A CA 1
ATOM 849 C C . ARG A 1 112 ? 9.895 -13.924 7.443 1.00 94.00 112 ARG A C 1
ATOM 851 O O . ARG A 1 112 ? 9.925 -12.774 7.014 1.00 94.00 112 ARG A O 1
ATOM 858 N N . GLU A 1 113 ? 8.994 -14.819 7.053 1.00 95.06 113 GLU A N 1
ATOM 859 C CA . GLU A 1 113 ? 7.904 -14.534 6.116 1.00 95.06 113 GLU A CA 1
ATOM 860 C C . GLU A 1 113 ? 6.927 -13.501 6.677 1.00 95.06 113 GLU A C 1
ATOM 862 O O . GLU A 1 113 ? 6.589 -12.541 5.982 1.00 95.06 113 GLU A O 1
ATOM 867 N N . LEU A 1 114 ? 6.537 -13.634 7.948 1.00 94.81 114 LEU A N 1
ATOM 868 C CA . LEU A 1 114 ? 5.686 -12.657 8.628 1.00 94.81 114 LEU A CA 1
ATOM 869 C C . LEU A 1 114 ? 6.344 -11.280 8.684 1.00 94.81 114 LEU A C 1
ATOM 871 O O . LEU A 1 114 ? 5.709 -10.292 8.331 1.00 94.81 114 LEU A O 1
ATOM 875 N N . ARG A 1 115 ? 7.642 -11.210 9.003 1.00 94.31 115 ARG A N 1
ATOM 876 C CA . ARG A 1 115 ? 8.397 -9.951 8.989 1.00 94.31 115 ARG A CA 1
ATOM 877 C C . ARG A 1 115 ? 8.339 -9.251 7.631 1.00 94.31 115 ARG A C 1
ATOM 879 O O . ARG A 1 115 ? 8.132 -8.042 7.579 1.00 94.31 115 ARG A O 1
ATOM 886 N N . PHE A 1 116 ? 8.520 -9.991 6.537 1.00 95.38 116 PHE A N 1
ATOM 887 C CA . PHE A 1 116 ? 8.402 -9.424 5.189 1.00 95.38 116 PHE A CA 1
ATOM 888 C C . PHE A 1 116 ? 6.965 -9.058 4.824 1.00 95.38 116 PHE A C 1
ATOM 890 O O . PHE A 1 116 ? 6.757 -8.113 4.069 1.00 95.38 116 PHE A O 1
ATOM 897 N N . THR A 1 117 ? 5.987 -9.795 5.339 1.00 95.62 117 THR A N 1
ATOM 898 C CA . THR A 1 117 ? 4.568 -9.542 5.079 1.00 95.62 117 THR A CA 1
ATOM 899 C C . THR A 1 117 ? 4.112 -8.268 5.777 1.00 95.62 117 THR A C 1
ATOM 901 O O . THR A 1 117 ? 3.606 -7.382 5.102 1.00 95.62 117 THR A O 1
ATOM 904 N N . TRP A 1 118 ? 4.408 -8.105 7.068 1.00 96.75 118 TRP A N 1
ATOM 905 C CA . TRP A 1 118 ? 4.096 -6.877 7.806 1.00 96.75 118 TRP A CA 1
ATOM 906 C C . TRP A 1 118 ? 4.831 -5.662 7.249 1.00 96.75 118 TRP A C 1
ATOM 908 O O . TRP A 1 118 ? 4.243 -4.599 7.102 1.00 96.75 118 TRP A O 1
ATOM 918 N N . ALA A 1 119 ? 6.108 -5.810 6.883 1.00 95.56 119 ALA A N 1
ATOM 919 C CA . ALA A 1 119 ? 6.847 -4.719 6.255 1.00 95.56 119 ALA A CA 1
ATOM 920 C C . ALA A 1 119 ? 6.247 -4.307 4.902 1.00 95.56 119 ALA A C 1
ATOM 922 O O . ALA A 1 119 ? 6.220 -3.121 4.581 1.00 95.56 119 ALA A O 1
ATOM 923 N N . ARG A 1 120 ? 5.755 -5.272 4.115 1.00 94.31 120 ARG A N 1
ATOM 924 C CA . ARG A 1 120 ? 5.069 -4.997 2.850 1.00 94.31 120 ARG A CA 1
ATOM 925 C C . ARG A 1 120 ? 3.740 -4.292 3.077 1.00 94.31 120 ARG A C 1
ATOM 927 O O . ARG A 1 120 ? 3.495 -3.284 2.433 1.00 94.31 120 ARG A O 1
ATOM 934 N N . GLU A 1 121 ? 2.934 -4.802 3.997 1.00 94.50 121 GLU A N 1
ATOM 935 C CA . GLU A 1 121 ? 1.638 -4.226 4.354 1.00 94.50 121 GLU A CA 1
ATOM 936 C C . GLU A 1 121 ? 1.794 -2.778 4.827 1.00 94.50 121 GLU A C 1
ATOM 938 O O . GLU A 1 121 ? 1.117 -1.890 4.323 1.00 94.50 121 GLU A O 1
ATOM 943 N N . LYS A 1 122 ? 2.779 -2.506 5.690 1.00 93.69 122 LYS A N 1
ATOM 944 C CA . LYS A 1 122 ? 3.070 -1.150 6.174 1.00 93.69 122 LYS A CA 1
ATOM 945 C C . LYS A 1 122 ? 3.555 -0.201 5.086 1.00 93.69 122 LYS A C 1
ATOM 947 O O . LYS A 1 122 ? 3.209 0.977 5.087 1.00 93.69 122 LYS A O 1
ATOM 952 N N . MET A 1 123 ? 4.353 -0.706 4.151 1.00 93.75 123 MET A N 1
ATOM 953 C CA . MET A 1 123 ? 4.775 0.063 2.985 1.00 93.75 123 MET A CA 1
ATOM 954 C C . MET A 1 123 ? 3.584 0.392 2.075 1.00 93.75 123 MET A C 1
ATOM 956 O O . MET A 1 123 ? 3.467 1.527 1.633 1.00 93.75 123 MET A O 1
ATOM 960 N N . GLU A 1 124 ? 2.707 -0.576 1.801 1.00 92.94 124 GLU A N 1
ATOM 961 C CA . GLU A 1 124 ? 1.520 -0.386 0.958 1.00 92.94 124 GLU A CA 1
ATOM 962 C C . GLU A 1 124 ? 0.501 0.561 1.612 1.00 92.94 124 GLU A C 1
ATOM 964 O O . GLU A 1 124 ? -0.045 1.425 0.931 1.00 92.94 124 GLU A O 1
ATOM 969 N N . GLU A 1 125 ? 0.304 0.462 2.929 1.00 92.81 125 GLU A N 1
ATOM 970 C CA . GLU A 1 125 ? -0.533 1.375 3.718 1.00 92.81 125 GLU A CA 1
ATOM 971 C C . GLU A 1 125 ? -0.012 2.819 3.647 1.00 92.81 125 GLU A C 1
ATOM 973 O O . GLU A 1 125 ? -0.774 3.753 3.396 1.00 92.81 125 GLU A O 1
ATOM 978 N N . ALA A 1 126 ? 1.299 3.012 3.805 1.00 91.12 126 ALA A N 1
ATOM 979 C CA . ALA A 1 126 ? 1.908 4.332 3.699 1.00 91.12 126 ALA A CA 1
ATOM 980 C C . ALA A 1 126 ? 1.832 4.903 2.273 1.00 91.12 126 ALA A C 1
ATOM 982 O O . ALA A 1 126 ? 1.498 6.073 2.115 1.00 91.12 126 ALA A O 1
ATOM 983 N N . GLU A 1 127 ? 2.090 4.091 1.238 1.00 91.06 127 GLU A N 1
ATOM 984 C CA . GLU A 1 127 ? 1.947 4.512 -0.167 1.00 91.06 127 GLU A CA 1
ATOM 985 C C . GLU A 1 127 ? 0.494 4.876 -0.506 1.00 91.06 127 GLU A C 1
ATOM 987 O O . GLU A 1 127 ? 0.246 5.817 -1.261 1.00 91.06 127 GLU A O 1
ATOM 992 N N . PHE A 1 128 ? -0.474 4.160 0.068 1.00 94.25 128 PHE A N 1
ATOM 993 C CA . PHE A 1 128 ? -1.889 4.476 -0.081 1.00 94.25 128 PHE A CA 1
ATOM 994 C C . PHE A 1 128 ? -2.251 5.811 0.582 1.00 94.25 128 PHE A C 1
ATOM 996 O O . PHE A 1 128 ? -2.890 6.648 -0.053 1.00 94.25 128 PHE A O 1
ATOM 1003 N N . ASN A 1 129 ? -1.810 6.043 1.821 1.00 92.19 129 ASN A N 1
ATOM 1004 C CA . ASN A 1 129 ? -2.073 7.299 2.525 1.00 92.19 129 ASN A CA 1
ATOM 1005 C C . ASN A 1 129 ? -1.405 8.493 1.832 1.00 92.19 129 ASN A C 1
ATOM 1007 O O . ASN A 1 129 ? -2.068 9.501 1.601 1.00 92.19 129 ASN A O 1
ATOM 1011 N N . GLU A 1 130 ? -0.149 8.349 1.405 1.00 91.88 130 GLU A N 1
ATOM 1012 C CA . GLU A 1 130 ? 0.559 9.363 0.614 1.00 91.88 130 GLU A CA 1
ATOM 1013 C C . GLU A 1 130 ? -0.207 9.681 -0.683 1.00 91.88 130 GLU A C 1
ATOM 1015 O O . GLU A 1 130 ? -0.378 10.842 -1.050 1.00 91.88 130 GLU A O 1
ATOM 1020 N N . SER A 1 131 ? -0.748 8.660 -1.357 1.00 92.12 131 SER A N 1
ATOM 1021 C CA . SER A 1 131 ? -1.576 8.857 -2.551 1.00 92.12 131 SER A CA 1
ATOM 1022 C C . SER A 1 131 ? -2.881 9.609 -2.263 1.00 92.12 131 SER A C 1
ATOM 1024 O O . SER A 1 131 ? -3.357 10.332 -3.141 1.00 92.12 131 SER A O 1
ATOM 1026 N N . LEU A 1 132 ? -3.489 9.429 -1.087 1.00 89.44 132 LEU A N 1
ATOM 1027 C CA . LEU A 1 132 ? -4.688 10.172 -0.691 1.00 89.44 132 LEU A CA 1
ATOM 1028 C C . LEU A 1 132 ? -4.364 11.626 -0.342 1.00 89.44 132 LEU A C 1
ATOM 1030 O O . LEU A 1 132 ? -5.134 12.517 -0.695 1.00 89.44 132 LEU A O 1
ATOM 1034 N N . GLU A 1 133 ? -3.236 11.870 0.323 1.00 89.12 133 GLU A N 1
ATOM 1035 C CA . GLU A 1 133 ? -2.747 13.219 0.622 1.00 89.12 133 GLU A CA 1
ATOM 1036 C C . GLU A 1 133 ? -2.453 13.987 -0.667 1.00 89.12 133 GLU A C 1
ATOM 1038 O O . GLU A 1 133 ? -3.006 15.064 -0.865 1.00 89.12 133 GLU A O 1
ATOM 1043 N N . GLN A 1 134 ? -1.732 13.379 -1.614 1.00 89.44 134 GLN A N 1
ATOM 1044 C CA . GLN A 1 134 ? -1.486 13.978 -2.930 1.00 89.44 134 GLN A CA 1
ATOM 1045 C C . GLN A 1 134 ? -2.784 14.322 -3.671 1.00 89.44 134 GLN A C 1
ATOM 1047 O O . GLN A 1 134 ? -2.867 15.349 -4.339 1.00 89.44 134 GLN A O 1
ATOM 1052 N N . MET A 1 135 ? -3.815 13.479 -3.566 1.00 83.56 135 MET A N 1
ATOM 1053 C CA . MET A 1 135 ? -5.108 13.748 -4.198 1.00 83.56 135 MET A CA 1
ATOM 1054 C C . MET A 1 135 ? -5.837 14.924 -3.542 1.00 83.56 135 MET A C 1
ATOM 1056 O O . MET A 1 135 ? -6.452 15.720 -4.248 1.00 83.56 135 MET A O 1
ATOM 1060 N N . ARG A 1 136 ? -5.750 15.052 -2.214 1.00 88.19 136 ARG A N 1
ATOM 1061 C CA . ARG A 1 136 ? -6.299 16.201 -1.483 1.00 88.19 136 ARG A CA 1
ATOM 1062 C C . ARG A 1 136 ? -5.561 17.487 -1.827 1.00 88.19 136 ARG A C 1
ATOM 1064 O O . ARG A 1 136 ? -6.225 18.485 -2.055 1.00 88.19 136 ARG A O 1
ATOM 1071 N N . ASP A 1 137 ? -4.235 17.442 -1.910 1.00 86.88 137 ASP A N 1
ATOM 1072 C CA . ASP A 1 137 ? -3.406 18.598 -2.269 1.00 86.88 137 ASP A CA 1
ATOM 1073 C C . ASP A 1 137 ? -3.665 19.066 -3.708 1.00 86.88 137 ASP A C 1
ATOM 1075 O O . ASP A 1 137 ? -3.666 20.261 -4.001 1.00 86.88 137 ASP A O 1
ATOM 1079 N N . LEU A 1 138 ? -3.920 18.127 -4.624 1.00 84.06 138 LEU A N 1
ATOM 1080 C CA . LEU A 1 138 ? -4.348 18.454 -5.983 1.00 84.06 138 LEU A CA 1
ATOM 1081 C C . LEU A 1 138 ? -5.742 19.092 -5.998 1.00 84.06 138 LEU A C 1
ATOM 1083 O O . LEU A 1 138 ? -5.937 20.079 -6.699 1.00 84.06 138 LEU A O 1
ATOM 1087 N N . ASP A 1 139 ? -6.696 18.560 -5.231 1.00 77.81 139 ASP A N 1
ATOM 1088 C CA . ASP A 1 139 ? -8.055 19.109 -5.127 1.00 77.81 139 ASP A CA 1
ATOM 1089 C C . ASP A 1 139 ? -8.059 20.526 -4.533 1.00 77.81 139 ASP A C 1
ATOM 1091 O O . ASP A 1 139 ? -8.667 21.437 -5.100 1.00 77.81 139 ASP A O 1
ATOM 1095 N N . THR A 1 140 ? -7.306 20.755 -3.453 1.00 81.38 140 THR A N 1
ATOM 1096 C CA . THR A 1 140 ? -7.129 22.094 -2.877 1.00 81.38 140 THR A CA 1
ATOM 1097 C C . THR A 1 140 ? -6.416 23.027 -3.841 1.00 81.38 140 THR A C 1
ATOM 1099 O O . THR A 1 140 ? -6.889 24.139 -4.037 1.00 81.38 140 THR A O 1
ATOM 1102 N N . SER A 1 141 ? -5.352 22.588 -4.521 1.00 78.00 141 SER A N 1
ATOM 1103 C CA . SER A 1 141 ? -4.663 23.428 -5.507 1.00 78.00 141 SER A CA 1
ATOM 1104 C C . SER A 1 141 ? -5.546 23.797 -6.704 1.00 78.00 141 SER A C 1
ATOM 1106 O O . SER A 1 141 ? -5.387 24.889 -7.251 1.00 78.00 141 SER A O 1
ATOM 1108 N N . ILE A 1 142 ? -6.456 22.916 -7.131 1.00 74.75 142 ILE A N 1
ATOM 1109 C CA . ILE A 1 142 ? -7.433 23.210 -8.190 1.00 74.75 142 ILE A CA 1
ATOM 1110 C C . ILE A 1 142 ? -8.453 24.231 -7.682 1.00 74.75 142 ILE A C 1
ATOM 1112 O O . ILE A 1 142 ? -8.696 25.229 -8.356 1.00 74.75 142 ILE A O 1
ATOM 1116 N N . ARG A 1 143 ? -8.995 24.023 -6.477 1.00 69.88 143 ARG A N 1
ATOM 1117 C CA . ARG A 1 143 ? -9.958 24.942 -5.861 1.00 69.88 143 ARG A CA 1
ATOM 1118 C C . ARG A 1 143 ? -9.359 26.329 -5.631 1.00 69.88 143 ARG A C 1
ATOM 1120 O O . ARG A 1 143 ? -9.989 27.329 -5.957 1.00 69.88 143 ARG A O 1
ATOM 1127 N N . ASP A 1 144 ? -8.132 26.393 -5.131 1.00 67.38 144 ASP A N 1
ATOM 1128 C CA . ASP A 1 144 ? -7.435 27.650 -4.875 1.00 67.38 144 ASP A CA 1
ATOM 1129 C C . ASP A 1 144 ? -7.124 28.372 -6.201 1.00 67.38 144 ASP A C 1
ATOM 1131 O O . ASP A 1 144 ? -7.310 29.583 -6.305 1.00 67.38 144 ASP A O 1
ATOM 1135 N N . SER A 1 145 ? -6.768 27.639 -7.265 1.00 59.78 145 SER A N 1
ATOM 1136 C CA . SER A 1 145 ? -6.606 28.212 -8.610 1.00 59.78 145 SER A CA 1
ATOM 1137 C C . SER A 1 145 ? -7.913 28.736 -9.220 1.00 59.78 145 SER A C 1
ATOM 1139 O O . SER A 1 145 ? -7.854 29.659 -10.031 1.00 59.78 145 SER A O 1
ATOM 1141 N N . GLU A 1 146 ? -9.071 28.165 -8.875 1.00 54.34 146 GLU A N 1
ATOM 1142 C CA . GLU A 1 146 ? -10.381 28.682 -9.297 1.00 54.34 146 GLU A CA 1
ATOM 1143 C C . GLU A 1 146 ? -10.768 29.941 -8.506 1.00 54.34 146 GLU A C 1
ATOM 1145 O O . GLU A 1 146 ? -11.256 30.898 -9.100 1.00 54.34 146 GLU A O 1
ATOM 1150 N N . THR A 1 147 ? -10.463 30.011 -7.204 1.00 50.97 147 THR A N 1
ATOM 1151 C CA . THR A 1 147 ? -10.760 31.208 -6.389 1.00 50.97 147 THR A CA 1
ATOM 1152 C C . THR A 1 147 ? -9.942 32.443 -6.774 1.00 50.97 147 THR A C 1
ATOM 1154 O O . THR A 1 147 ? -10.439 33.557 -6.661 1.00 50.97 147 THR A O 1
ATOM 1157 N N . VAL A 1 148 ? -8.717 32.270 -7.282 1.00 49.97 148 VAL A N 1
ATOM 1158 C CA . VAL A 1 148 ? -7.875 33.395 -7.738 1.00 49.97 148 VAL A CA 1
ATOM 1159 C C . VAL A 1 148 ? -8.309 33.910 -9.121 1.00 49.97 148 VAL A C 1
ATOM 1161 O O . VAL A 1 148 ? -8.042 35.058 -9.460 1.00 49.97 148 VAL A O 1
ATOM 1164 N N . ALA A 1 149 ? -9.010 33.098 -9.920 1.00 46.88 149 ALA A N 1
ATOM 1165 C CA . ALA A 1 149 ? -9.524 33.517 -11.226 1.00 46.88 149 ALA A CA 1
ATOM 1166 C C . ALA A 1 149 ? -10.816 34.357 -11.137 1.00 46.88 149 ALA A C 1
ATOM 1168 O O . ALA A 1 149 ? -11.099 35.109 -12.069 1.00 46.88 149 ALA A O 1
ATOM 1169 N N . ASP A 1 150 ? -11.566 34.261 -10.034 1.00 42.19 150 ASP A N 1
ATOM 1170 C CA . ASP A 1 150 ? -12.812 35.015 -9.809 1.00 42.19 150 ASP A CA 1
ATOM 1171 C C . ASP A 1 150 ? -12.597 36.396 -9.146 1.00 42.19 150 ASP A C 1
ATOM 1173 O O . ASP A 1 150 ? -13.517 37.213 -9.129 1.00 42.19 150 ASP A O 1
ATOM 1177 N N . GLU A 1 151 ? -11.396 36.712 -8.638 1.00 41.94 151 GLU A N 1
ATOM 1178 C CA . GLU A 1 151 ? -11.119 37.993 -7.953 1.00 41.94 151 GLU A CA 1
ATOM 1179 C C . GLU A 1 151 ? -10.529 39.106 -8.856 1.00 41.94 151 GLU A C 1
ATOM 1181 O O . GLU A 1 151 ? -10.425 40.251 -8.419 1.00 41.94 151 GLU A O 1
ATOM 1186 N N . GLU A 1 152 ? -10.204 38.840 -10.131 1.00 39.31 152 GLU A N 1
ATOM 1187 C CA . GLU A 1 152 ? -9.653 39.846 -11.073 1.00 39.31 152 GLU A CA 1
ATOM 1188 C C . GLU A 1 152 ? -10.631 40.258 -12.199 1.00 39.31 152 GLU A C 1
ATOM 1190 O O . GLU A 1 152 ? -10.251 40.379 -13.366 1.00 39.31 152 GLU A O 1
ATOM 1195 N N . GLY A 1 153 ? -11.908 40.496 -11.877 1.00 34.22 153 GLY A N 1
ATOM 1196 C CA . GLY A 1 153 ? -12.936 40.756 -12.895 1.00 34.22 153 GLY A CA 1
ATOM 1197 C C . GLY A 1 153 ? -14.067 41.705 -12.503 1.00 34.22 153 GLY A C 1
ATOM 1198 O O . GLY A 1 153 ? -15.221 41.409 -12.793 1.00 34.22 153 GLY A O 1
ATOM 1199 N N . GLU A 1 154 ? -13.779 42.846 -11.876 1.00 36.66 154 GLU A N 1
ATOM 1200 C CA . GLU A 1 154 ? -14.783 43.892 -11.633 1.00 36.66 154 GLU A CA 1
ATOM 1201 C C . GLU A 1 154 ? -14.652 45.022 -12.677 1.00 36.66 154 GLU A C 1
ATOM 1203 O O . GLU A 1 154 ? -13.878 45.946 -12.458 1.00 36.66 154 GLU A O 1
ATOM 1208 N N . ASP A 1 155 ? -15.360 44.934 -13.823 1.00 27.55 155 ASP A N 1
ATOM 1209 C CA . ASP A 1 155 ? -16.104 46.071 -14.424 1.00 27.55 155 ASP A CA 1
ATOM 1210 C C . ASP A 1 155 ? -16.977 45.691 -15.662 1.00 27.55 155 ASP A C 1
ATOM 1212 O O . ASP A 1 155 ? -16.510 45.099 -16.633 1.00 27.55 155 ASP A O 1
ATOM 1216 N N . VAL A 1 156 ? -18.232 46.168 -15.635 1.00 28.55 156 VAL A N 1
ATOM 1217 C CA . VAL A 1 156 ? -19.222 46.420 -16.722 1.00 28.55 156 VAL A CA 1
ATOM 1218 C C . VAL A 1 156 ? -19.967 45.277 -17.476 1.00 28.55 156 VAL A C 1
ATOM 1220 O O . VAL A 1 156 ? -19.481 44.689 -18.435 1.00 28.55 156 VAL A O 1
ATOM 1223 N N . SER A 1 157 ? -21.292 45.239 -17.208 1.00 26.14 157 SER A N 1
ATOM 1224 C CA . SER A 1 157 ? -22.447 45.104 -18.147 1.00 26.14 157 SER A CA 1
ATOM 1225 C C . SER A 1 157 ? -23.102 43.736 -18.462 1.00 26.14 157 SER A C 1
ATOM 1227 O O . SER A 1 157 ? -22.830 43.129 -19.488 1.00 26.14 157 SER A O 1
ATOM 1229 N N . VAL A 1 158 ? -24.137 43.413 -17.666 1.00 32.69 158 VAL A N 1
ATOM 1230 C CA . VAL A 1 158 ? -25.570 43.162 -18.011 1.00 32.69 158 VAL A CA 1
ATOM 1231 C C . VAL A 1 158 ? -25.955 42.151 -19.134 1.00 32.69 158 VAL A C 1
ATOM 1233 O O . VAL A 1 158 ? -25.643 42.354 -20.303 1.00 32.69 158 VAL A O 1
ATOM 1236 N N . VAL A 1 159 ? -26.838 41.205 -18.726 1.00 30.61 159 VAL A N 1
ATOM 1237 C CA . VAL A 1 159 ? -27.639 40.140 -19.418 1.00 30.61 159 VAL A CA 1
ATOM 1238 C C . VAL A 1 159 ? -26.830 38.908 -19.871 1.00 30.61 159 VAL A C 1
ATOM 1240 O O . VAL A 1 159 ? -25.849 39.057 -20.578 1.00 30.61 159 VAL A O 1
ATOM 1243 N N . ASP A 1 160 ? -27.137 37.653 -19.536 1.00 25.45 160 ASP A N 1
ATOM 1244 C CA . ASP A 1 160 ? -28.403 36.974 -19.235 1.00 25.45 160 ASP A CA 1
ATOM 1245 C C . ASP A 1 160 ? -28.171 35.835 -18.229 1.00 25.45 160 ASP A C 1
ATOM 1247 O O . ASP A 1 160 ? -27.064 35.316 -18.091 1.00 25.45 160 ASP A O 1
ATOM 1251 N N . SER A 1 161 ? -29.235 35.469 -17.529 1.00 41.56 161 SER A N 1
ATOM 1252 C CA . SER A 1 161 ? -29.260 34.432 -16.508 1.00 41.56 161 SER A CA 1
AT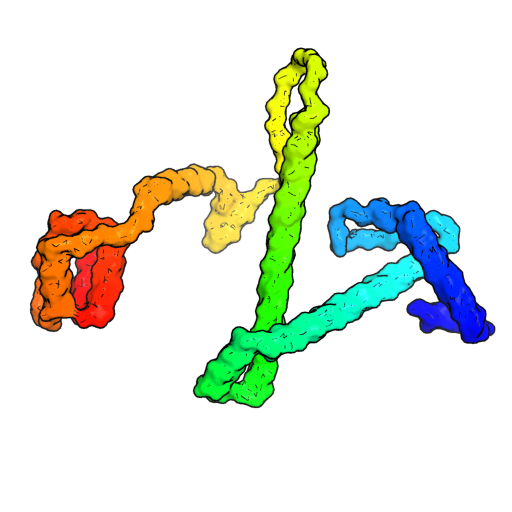OM 1253 C C . SER A 1 161 ? -29.051 33.046 -17.126 1.00 41.56 161 SER A C 1
ATOM 1255 O O . SER A 1 161 ? -29.913 32.578 -17.863 1.00 41.56 161 SER A O 1
ATOM 1257 N N . ASP A 1 162 ? -27.978 32.349 -16.756 1.00 31.03 162 ASP A N 1
ATOM 1258 C CA . ASP A 1 162 ? -28.019 30.891 -16.659 1.00 31.03 162 ASP A CA 1
ATOM 1259 C C . ASP A 1 162 ? -27.088 30.411 -15.542 1.00 31.03 162 ASP A C 1
ATOM 1261 O O . ASP A 1 162 ? -26.000 30.938 -15.312 1.00 31.03 162 ASP A O 1
ATOM 1265 N N . GLU A 1 163 ? -27.606 29.463 -14.783 1.00 38.53 163 GLU A N 1
ATOM 1266 C CA . GLU A 1 163 ? -27.143 28.997 -13.485 1.00 38.53 163 GLU A CA 1
ATOM 1267 C C . GLU A 1 163 ? -25.685 28.502 -13.543 1.00 38.53 163 GLU A C 1
ATOM 1269 O O . GLU A 1 163 ? -25.349 27.563 -14.270 1.00 38.53 163 GLU A O 1
ATOM 1274 N N . ALA A 1 164 ? -24.802 29.132 -12.762 1.00 37.75 164 ALA A N 1
ATOM 1275 C CA . ALA A 1 164 ? -23.424 28.697 -12.582 1.00 37.75 164 ALA A CA 1
ATOM 1276 C C . ALA A 1 164 ? -23.404 27.328 -11.882 1.00 37.75 164 ALA A C 1
ATOM 1278 O O . ALA A 1 164 ? -23.400 27.235 -10.656 1.00 37.75 164 ALA A O 1
ATOM 1279 N N . GLN A 1 165 ? -23.399 26.243 -12.658 1.00 39.12 165 GLN A N 1
ATOM 1280 C CA . GLN A 1 165 ? -23.044 24.940 -12.114 1.00 39.12 165 GLN A CA 1
ATOM 1281 C C . GLN A 1 165 ? -21.527 24.891 -11.901 1.00 39.12 165 GLN A C 1
ATOM 1283 O O . GLN A 1 165 ? -20.785 25.049 -12.879 1.00 39.12 165 GLN A O 1
ATOM 1288 N N . PRO A 1 166 ? -21.042 24.624 -10.672 1.00 39.81 166 PRO A N 1
ATOM 1289 C CA . PRO A 1 166 ? -19.634 24.334 -10.465 1.00 39.81 166 PRO A CA 1
ATOM 1290 C C . PRO A 1 166 ? -19.285 23.135 -11.343 1.00 39.81 166 PRO A C 1
ATOM 1292 O O . PRO A 1 166 ? -19.985 22.112 -11.331 1.00 39.81 166 PRO A O 1
ATOM 1295 N N . ARG A 1 167 ? -18.219 23.256 -12.139 1.00 46.03 167 ARG A N 1
ATOM 1296 C CA . ARG A 1 167 ? -17.692 22.147 -12.939 1.00 46.03 167 ARG A CA 1
ATOM 1297 C C . ARG A 1 167 ? -17.023 21.149 -12.002 1.00 46.03 167 ARG A C 1
ATOM 1299 O O . ARG A 1 167 ? -15.813 20.980 -12.002 1.00 46.03 167 ARG A O 1
ATOM 1306 N N . SER A 1 168 ? -17.847 20.448 -11.227 1.00 40.78 168 SER A N 1
ATOM 1307 C CA . SER A 1 168 ? -17.469 19.201 -10.590 1.00 40.78 168 SER A CA 1
ATOM 1308 C C . SER A 1 168 ? -16.820 18.335 -11.662 1.00 40.78 168 SER A C 1
ATOM 1310 O O . SER A 1 168 ? -17.413 18.064 -12.713 1.00 40.78 168 SER A O 1
ATOM 1312 N N . ILE A 1 169 ? -15.574 17.933 -11.426 1.00 42.53 169 ILE A N 1
ATOM 1313 C CA . ILE A 1 169 ? -14.913 16.903 -12.217 1.00 42.53 169 ILE A CA 1
ATOM 1314 C C . ILE A 1 169 ? -15.695 15.625 -11.937 1.00 42.53 169 ILE A C 1
ATOM 1316 O O . ILE A 1 169 ? -15.393 14.842 -11.041 1.00 42.53 169 ILE A O 1
ATOM 1320 N N . SER A 1 170 ? -16.799 15.442 -12.654 1.00 47.47 170 SER A N 1
ATOM 1321 C CA . SER A 1 170 ? -17.586 14.239 -12.518 1.00 47.47 170 SER A CA 1
ATOM 1322 C C . SER A 1 170 ? -16.750 13.117 -13.112 1.00 47.47 170 SER A C 1
ATOM 1324 O O . SER A 1 170 ? -16.422 13.162 -14.303 1.00 47.47 170 SER A O 1
ATOM 1326 N N . LEU A 1 171 ? -16.421 12.121 -12.283 1.00 47.69 171 LEU A N 1
ATOM 1327 C CA . LEU A 1 171 ? -15.912 10.822 -12.721 1.00 47.69 171 LEU A CA 1
ATOM 1328 C C . LEU A 1 171 ? -16.645 10.401 -14.003 1.00 47.69 171 LEU A C 1
ATOM 1330 O O . LEU A 1 171 ? -17.852 10.659 -14.090 1.00 47.69 171 LEU A O 1
ATOM 1334 N N . PRO A 1 172 ? -15.979 9.756 -14.984 1.00 45.28 172 PRO A N 1
ATOM 1335 C CA . PRO A 1 172 ? -16.610 9.377 -16.242 1.00 45.28 172 PRO A CA 1
ATOM 1336 C C . PRO A 1 172 ? -17.967 8.719 -15.985 1.00 45.28 172 PRO A C 1
ATOM 1338 O O . PRO A 1 172 ? -18.044 7.584 -15.509 1.00 45.28 172 PRO A O 1
ATOM 1341 N N . LYS A 1 173 ? -19.056 9.455 -16.251 1.00 53.53 173 LYS A N 1
ATOM 1342 C CA . LYS A 1 173 ? -20.413 8.972 -15.996 1.00 53.53 173 LYS A CA 1
ATOM 1343 C C . LYS A 1 173 ? -20.646 7.802 -16.943 1.00 53.53 173 LYS A C 1
ATOM 1345 O O . LYS A 1 173 ? -20.931 7.992 -18.128 1.00 53.53 173 LYS A O 1
ATOM 1350 N N . ARG A 1 174 ? -20.494 6.574 -16.437 1.00 54.00 174 ARG A N 1
ATOM 1351 C CA . ARG A 1 174 ? -20.858 5.359 -17.172 1.00 54.00 174 ARG A CA 1
ATOM 1352 C C . ARG A 1 174 ? -22.319 5.503 -17.582 1.00 54.00 174 ARG A C 1
ATOM 1354 O O . ARG A 1 174 ? -23.204 5.585 -16.736 1.00 54.00 174 ARG A O 1
ATOM 1361 N N . LYS A 1 175 ? -22.588 5.526 -18.886 1.00 44.53 175 LYS A N 1
ATOM 1362 C CA . LYS A 1 175 ? -23.962 5.517 -19.391 1.00 44.53 175 LYS A CA 1
ATOM 1363 C C . LYS A 1 175 ? -24.568 4.137 -19.120 1.00 44.53 175 LYS A C 1
ATOM 1365 O O . LYS A 1 175 ? -24.191 3.159 -19.758 1.00 44.53 175 LYS A O 1
ATOM 1370 N N . GLY A 1 176 ? -25.482 4.048 -18.156 1.00 57.19 176 GLY A N 1
ATOM 1371 C CA . GLY A 1 176 ? -26.246 2.832 -17.869 1.00 57.19 176 GLY A CA 1
ATOM 1372 C C . GLY A 1 176 ? -26.890 2.850 -16.484 1.00 57.19 176 GLY A C 1
ATOM 1373 O O . GLY A 1 176 ? -26.300 3.345 -15.531 1.00 57.19 176 GLY A O 1
ATOM 1374 N N . LYS A 1 177 ? -28.104 2.297 -16.365 1.00 59.62 177 LYS A N 1
ATOM 1375 C CA . LYS A 1 177 ? -28.791 2.140 -15.074 1.00 59.62 177 LYS A CA 1
ATOM 1376 C C . LYS A 1 177 ? -28.015 1.132 -14.229 1.00 59.62 177 LYS A C 1
ATOM 1378 O O . LYS A 1 177 ? -27.914 -0.037 -14.608 1.00 59.62 177 LYS A O 1
ATOM 1383 N N . PHE A 1 178 ? -27.443 1.596 -13.123 1.00 58.75 178 PHE A N 1
ATOM 1384 C CA . PHE A 1 178 ? -26.698 0.753 -12.205 1.00 58.75 178 PHE A CA 1
ATOM 1385 C C . PHE A 1 178 ? -27.646 -0.301 -11.613 1.00 58.75 178 PHE A C 1
ATOM 1387 O O . PHE A 1 178 ? -28.727 0.061 -11.163 1.00 58.75 178 PHE A O 1
ATOM 1394 N N . LYS A 1 179 ? -27.282 -1.590 -11.626 1.00 60.88 179 LYS A N 1
ATOM 1395 C CA . LYS A 1 179 ? -27.986 -2.675 -10.912 1.00 60.88 179 LYS A CA 1
ATOM 1396 C C . LYS A 1 179 ? -27.041 -3.279 -9.872 1.00 60.88 179 LYS A C 1
ATOM 1398 O O . LYS A 1 179 ? -26.398 -4.286 -10.154 1.00 60.88 179 LYS A O 1
ATOM 1403 N N . TYR A 1 180 ? -26.902 -2.648 -8.706 1.00 60.88 180 TYR A N 1
ATOM 1404 C CA . TYR A 1 180 ? -26.134 -3.220 -7.595 1.00 60.88 180 TYR A CA 1
ATOM 1405 C C . TYR A 1 180 ? -27.047 -4.247 -6.922 1.00 60.88 180 TYR A C 1
ATOM 1407 O O . TYR A 1 180 ? -28.046 -3.871 -6.315 1.00 60.88 180 TYR A O 1
ATOM 1415 N N . LYS A 1 181 ? -26.724 -5.537 -7.054 1.00 59.19 181 LYS A N 1
ATOM 1416 C CA . LYS A 1 181 ? -27.240 -6.577 -6.158 1.00 59.19 181 LYS A CA 1
ATOM 1417 C C . LYS A 1 181 ? -26.121 -6.964 -5.213 1.00 59.19 181 LYS A C 1
ATOM 1419 O O . LYS A 1 181 ? -25.209 -7.676 -5.620 1.00 59.19 181 LYS A O 1
ATOM 1424 N N . ILE A 1 182 ? -26.192 -6.502 -3.973 1.00 62.75 182 ILE A N 1
ATOM 1425 C CA . ILE A 1 182 ? -25.314 -6.985 -2.906 1.00 62.75 182 ILE A CA 1
ATOM 1426 C C . ILE A 1 182 ? -26.168 -7.922 -2.053 1.00 62.75 182 ILE A C 1
ATOM 1428 O O . ILE A 1 182 ? -27.198 -7.511 -1.535 1.00 62.75 182 ILE A O 1
ATOM 1432 N N . TYR A 1 183 ? -25.809 -9.208 -2.006 1.00 57.53 183 TYR A N 1
ATOM 1433 C CA . TYR A 1 183 ? -26.542 -10.249 -1.263 1.00 57.53 183 TYR A CA 1
ATOM 1434 C C . TYR A 1 183 ? -28.068 -10.271 -1.503 1.00 57.53 183 TYR A C 1
ATOM 1436 O O . TYR A 1 183 ? -28.856 -10.463 -0.585 1.00 57.53 183 TYR A O 1
ATOM 1444 N N . GLY A 1 184 ? -28.502 -10.068 -2.753 1.00 67.19 184 GLY A N 1
ATOM 1445 C CA . GLY A 1 184 ? -29.924 -10.079 -3.126 1.00 67.19 184 GLY A CA 1
ATOM 1446 C C . GLY A 1 184 ? -30.669 -8.758 -2.901 1.00 67.19 184 GLY A C 1
ATOM 1447 O O . GLY A 1 184 ? -31.812 -8.644 -3.336 1.00 67.19 184 GLY A O 1
ATOM 1448 N N . LEU A 1 185 ? -30.019 -7.754 -2.310 1.00 61.50 185 LEU A N 1
ATOM 1449 C CA . LEU A 1 185 ? -30.570 -6.421 -2.091 1.00 61.50 185 LEU A CA 1
ATOM 1450 C C . LEU A 1 185 ? -30.287 -5.517 -3.300 1.00 61.50 185 LEU A C 1
ATOM 1452 O O . LEU A 1 185 ? -29.131 -5.337 -3.686 1.00 61.50 185 LEU A O 1
ATOM 1456 N N . GLU A 1 186 ? -31.340 -4.980 -3.923 1.00 73.31 186 GLU A N 1
ATOM 1457 C CA . GLU A 1 186 ? -31.241 -4.078 -5.077 1.00 73.31 186 GLU A CA 1
ATOM 1458 C C . GLU A 1 186 ? -31.035 -2.631 -4.613 1.00 73.31 186 GLU A C 1
ATOM 1460 O O . GLU A 1 186 ? -31.993 -1.957 -4.250 1.00 73.31 186 GLU A O 1
ATOM 1465 N N . LEU A 1 187 ? -29.797 -2.131 -4.671 1.00 65.56 187 LEU A N 1
ATOM 1466 C CA . LEU A 1 187 ? -29.434 -0.758 -4.258 1.00 65.56 187 LEU A CA 1
ATOM 1467 C C . LEU A 1 187 ? -29.743 0.307 -5.326 1.00 65.56 187 LEU A C 1
ATOM 1469 O O . LEU A 1 187 ? -29.274 1.437 -5.268 1.00 65.56 187 LEU A O 1
ATOM 1473 N N . SER A 1 188 ? -30.502 -0.077 -6.346 1.00 69.38 188 SER A N 1
ATOM 1474 C CA . SER A 1 188 ? -30.829 0.749 -7.510 1.00 69.38 188 SER A CA 1
ATOM 1475 C C . SER A 1 188 ? -32.208 1.392 -7.428 1.00 69.38 188 SER A C 1
ATOM 1477 O O . SER A 1 188 ? -32.596 2.120 -8.342 1.00 69.38 188 SER A O 1
ATOM 1479 N N . ASP A 1 189 ? -32.972 1.061 -6.387 1.00 74.38 189 ASP A N 1
ATOM 1480 C CA . ASP A 1 189 ? -34.296 1.622 -6.148 1.00 74.38 189 ASP A CA 1
ATOM 1481 C C . ASP A 1 189 ? -34.144 3.049 -5.573 1.00 74.38 189 ASP A C 1
ATOM 1483 O O . ASP A 1 189 ? -33.406 3.226 -4.601 1.00 74.38 189 ASP A O 1
ATOM 1487 N N . PRO A 1 190 ? -34.814 4.078 -6.130 1.00 75.44 190 PRO A N 1
ATOM 1488 C CA . PRO A 1 190 ? -34.804 5.439 -5.581 1.00 75.44 190 PRO A CA 1
ATOM 1489 C C . PRO A 1 190 ? -35.235 5.524 -4.108 1.00 75.44 190 PRO A C 1
ATOM 1491 O O . PRO A 1 190 ? -34.867 6.480 -3.431 1.00 75.44 190 PRO A O 1
ATOM 1494 N N . LYS A 1 191 ? -35.927 4.505 -3.579 1.00 77.12 191 LYS A N 1
ATOM 1495 C CA . LYS A 1 191 ? -36.249 4.391 -2.146 1.00 77.12 191 LYS A CA 1
ATOM 1496 C C . LYS A 1 191 ? -35.024 4.441 -1.231 1.00 77.12 191 LYS A C 1
ATOM 1498 O O . LYS A 1 191 ? -35.167 4.815 -0.076 1.00 77.12 191 LYS A O 1
ATOM 1503 N N . TRP A 1 192 ? -33.833 4.076 -1.713 1.00 77.38 192 TRP A N 1
ATOM 1504 C CA . TRP A 1 192 ? -32.610 4.183 -0.909 1.00 77.38 192 TRP A CA 1
ATOM 1505 C C . TRP A 1 192 ? -32.209 5.628 -0.621 1.00 77.38 192 TRP A C 1
ATOM 1507 O O . TRP A 1 192 ? -31.614 5.860 0.423 1.00 77.38 192 TRP A O 1
ATOM 1517 N N . GLY A 1 193 ? -32.567 6.582 -1.489 1.00 75.56 193 GLY A N 1
ATOM 1518 C CA . GLY A 1 193 ? -32.397 8.009 -1.207 1.00 75.56 193 GLY A CA 1
ATOM 1519 C C . GLY A 1 193 ? -33.264 8.434 -0.027 1.00 75.56 193 GLY A C 1
ATOM 1520 O O . GLY A 1 193 ? -32.746 8.906 0.970 1.00 75.56 193 GLY A O 1
ATOM 1521 N N . GLU A 1 194 ? -34.558 8.105 -0.066 1.00 78.44 194 GLU A N 1
ATOM 1522 C CA . GLU A 1 194 ? -35.483 8.400 1.039 1.00 78.44 194 GLU A CA 1
ATOM 1523 C C . GLU A 1 194 ? -35.098 7.699 2.351 1.00 78.44 194 GLU A C 1
ATOM 1525 O O . GLU A 1 194 ? -35.358 8.214 3.433 1.00 78.44 194 GLU A O 1
ATOM 1530 N N . VAL A 1 195 ? -34.524 6.493 2.279 1.00 77.81 195 VAL A N 1
ATOM 1531 C CA . VAL A 1 195 ? -34.011 5.784 3.461 1.00 77.81 195 VAL A CA 1
ATOM 1532 C C . VAL A 1 195 ? -32.748 6.456 3.988 1.00 77.81 195 VAL A C 1
ATOM 1534 O O . VAL A 1 195 ? -32.619 6.582 5.197 1.00 77.81 195 VAL A O 1
ATOM 1537 N N . ALA A 1 196 ? -31.840 6.896 3.115 1.00 74.50 196 ALA A N 1
ATOM 1538 C CA . ALA A 1 196 ? -30.646 7.626 3.522 1.00 74.50 196 ALA A CA 1
ATOM 1539 C C . ALA A 1 196 ? -31.008 8.966 4.173 1.00 74.50 196 ALA A C 1
ATOM 1541 O O . ALA A 1 196 ? -30.478 9.264 5.236 1.00 74.50 196 ALA A O 1
ATOM 1542 N N . ASP A 1 197 ? -31.964 9.702 3.606 1.00 77.62 197 ASP A N 1
ATOM 1543 C CA . ASP A 1 197 ? -32.449 10.968 4.163 1.00 77.62 197 ASP A CA 1
ATOM 1544 C C . ASP A 1 197 ? -33.120 10.741 5.523 1.00 77.62 197 ASP A C 1
ATOM 1546 O O . ASP A 1 197 ? -32.792 11.413 6.490 1.00 77.62 197 ASP A O 1
ATOM 1550 N N . LYS A 1 198 ? -33.964 9.708 5.655 1.00 76.31 198 LYS A N 1
ATOM 1551 C CA . LYS A 1 198 ? -34.554 9.331 6.952 1.00 76.31 198 LYS A CA 1
ATOM 1552 C C . LYS A 1 198 ? -33.523 8.880 7.977 1.00 76.31 198 LYS A C 1
ATOM 1554 O O . LYS A 1 198 ? -33.736 9.097 9.161 1.00 76.31 198 LYS A O 1
ATOM 1559 N N . ILE A 1 199 ? -32.457 8.197 7.555 1.00 72.69 199 ILE A N 1
ATOM 1560 C CA . ILE A 1 199 ? -31.357 7.820 8.449 1.00 72.69 199 ILE A CA 1
ATOM 1561 C C . ILE A 1 199 ? -30.602 9.072 8.873 1.00 72.69 199 ILE A C 1
ATOM 1563 O O . ILE A 1 199 ? -30.302 9.190 10.046 1.00 72.69 199 ILE A O 1
ATOM 1567 N N . HIS A 1 200 ? -30.341 10.002 7.959 1.00 72.25 200 HIS A N 1
ATOM 1568 C CA . HIS A 1 200 ? -29.650 11.247 8.263 1.00 72.25 200 HIS A CA 1
ATOM 1569 C C . HIS A 1 200 ? -30.466 12.131 9.213 1.00 72.25 200 HIS A C 1
ATOM 1571 O O . HIS A 1 200 ? -29.947 12.556 10.234 1.00 72.25 200 HIS A O 1
ATOM 1577 N N . GLU A 1 201 ? -31.762 12.307 8.950 1.00 71.06 201 GLU A N 1
ATOM 1578 C CA . GLU A 1 201 ? -32.695 12.994 9.851 1.00 71.06 201 GLU A CA 1
ATOM 1579 C C . GLU A 1 201 ? -32.777 12.276 11.209 1.00 71.06 201 GLU A C 1
ATOM 1581 O O . GLU A 1 201 ? -32.700 12.908 12.259 1.00 71.06 201 GLU A O 1
ATOM 1586 N N . ALA A 1 202 ? -32.850 10.940 11.214 1.00 62.53 202 ALA A N 1
ATOM 1587 C CA . ALA A 1 202 ? -32.828 10.160 12.448 1.00 62.53 202 ALA A CA 1
ATOM 1588 C C . ALA A 1 202 ? -31.469 10.192 13.163 1.00 62.53 202 ALA A C 1
ATOM 1590 O O . ALA A 1 202 ? -31.445 9.991 14.368 1.00 62.53 202 ALA A O 1
ATOM 1591 N N . GLU A 1 203 ? -30.354 10.413 12.467 1.00 56.56 203 GLU A N 1
ATOM 1592 C CA . GLU A 1 203 ? -29.013 10.575 13.039 1.00 56.56 203 GLU A CA 1
ATOM 1593 C C . GLU A 1 203 ? -28.806 11.982 13.602 1.00 56.56 203 GLU A C 1
ATOM 1595 O O . GLU A 1 203 ? -28.145 12.121 14.627 1.00 56.56 203 GLU A O 1
ATOM 1600 N N . GLU A 1 204 ? -29.385 13.009 12.979 1.00 61.09 204 GLU A N 1
ATOM 1601 C CA . GLU A 1 204 ? -29.424 14.367 13.530 1.00 61.09 204 GLU A CA 1
ATOM 1602 C C . GLU A 1 204 ? -30.303 14.438 14.789 1.00 61.09 204 GLU A C 1
ATOM 1604 O O . GLU A 1 204 ? -30.002 15.193 15.714 1.00 61.09 204 GLU A O 1
ATOM 1609 N N . GLU A 1 205 ? -31.362 13.626 14.851 1.00 54.91 205 GLU A N 1
ATOM 1610 C CA . GLU A 1 205 ? -32.280 13.554 15.993 1.00 54.91 205 GLU A CA 1
ATOM 1611 C C . GLU A 1 205 ? -31.852 12.514 17.049 1.00 54.91 205 GLU A C 1
ATOM 1613 O O . GLU A 1 205 ? -32.178 12.640 18.234 1.00 54.91 205 GLU A O 1
ATOM 1618 N N . ALA A 1 206 ? -31.065 11.507 16.653 1.00 48.44 206 ALA A N 1
ATOM 1619 C CA . ALA A 1 206 ? -30.369 10.601 17.557 1.00 48.44 206 ALA A CA 1
ATOM 1620 C C . ALA A 1 206 ? -29.153 11.319 18.133 1.00 48.44 206 ALA A C 1
ATOM 1622 O O . ALA A 1 206 ? -28.027 11.219 17.652 1.00 48.44 206 ALA A O 1
ATOM 1623 N N . ASP A 1 207 ? -29.400 12.024 19.225 1.00 50.97 207 ASP A N 1
ATOM 1624 C CA . ASP A 1 207 ? -28.373 12.524 20.118 1.00 50.97 207 ASP A CA 1
ATOM 1625 C C . ASP A 1 207 ? -27.512 11.323 20.573 1.00 50.97 207 ASP A C 1
ATOM 1627 O O . ASP A 1 207 ? -27.840 10.619 21.529 1.00 50.97 207 ASP A O 1
A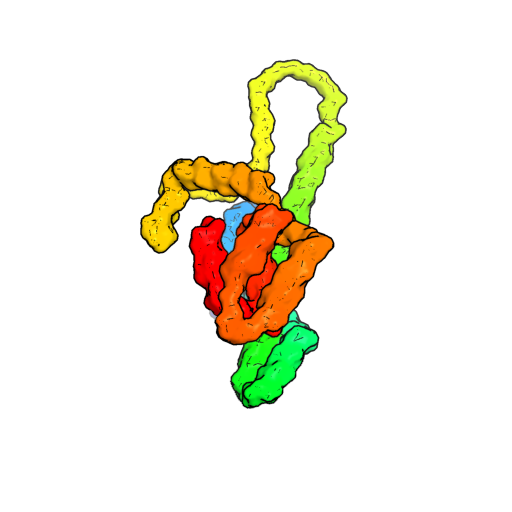TOM 1631 N N . TRP A 1 208 ? -26.399 11.049 19.881 1.00 50.41 208 TRP A N 1
ATOM 1632 C CA . TRP A 1 208 ? -25.368 10.073 20.275 1.00 50.41 208 TRP A CA 1
ATOM 1633 C C . TRP A 1 208 ? -24.604 10.553 21.520 1.00 50.41 208 TRP A C 1
ATOM 1635 O O . TRP A 1 208 ? -23.383 10.412 21.622 1.00 50.41 208 TRP A O 1
ATOM 1645 N N . ARG A 1 209 ? -25.301 11.200 22.456 1.00 53.28 209 ARG A N 1
ATOM 1646 C CA . ARG A 1 209 ? -24.700 11.722 23.670 1.00 53.28 209 ARG A CA 1
ATOM 1647 C C . ARG A 1 209 ? -24.274 10.572 24.561 1.00 53.28 209 ARG A C 1
ATOM 1649 O O . ARG A 1 209 ? -24.936 9.542 24.679 1.00 53.28 209 ARG A O 1
ATOM 1656 N N . GLU A 1 210 ? -23.132 10.815 25.187 1.00 60.03 210 GLU A N 1
ATOM 1657 C CA . GLU A 1 210 ? -22.608 10.077 26.324 1.00 60.03 210 GLU A CA 1
ATOM 1658 C C . GLU A 1 210 ? -23.734 9.736 27.308 1.00 60.03 210 GLU A C 1
ATOM 1660 O O . GLU A 1 210 ? -24.634 10.551 27.533 1.00 60.03 210 GLU A O 1
ATOM 1665 N N . ALA A 1 211 ? -23.672 8.531 27.882 1.00 61.47 211 ALA A N 1
ATOM 1666 C CA . ALA A 1 211 ? -24.651 8.062 28.855 1.00 61.47 211 ALA A CA 1
ATOM 1667 C C . ALA A 1 211 ? -24.927 9.141 29.914 1.00 61.47 211 ALA A C 1
ATOM 1669 O O . ALA A 1 211 ? -24.000 9.802 30.402 1.00 61.47 211 ALA A O 1
ATOM 1670 N N . LYS A 1 212 ? -26.204 9.325 30.268 1.00 66.50 212 LYS A N 1
ATOM 1671 C CA . LYS A 1 212 ? -26.624 10.354 31.224 1.00 66.50 212 LYS A CA 1
ATOM 1672 C C . LYS A 1 212 ? -25.795 10.205 32.506 1.00 66.50 212 LYS A C 1
ATOM 1674 O O . LYS A 1 212 ? -25.705 9.101 33.052 1.00 66.50 212 LYS A O 1
ATOM 1679 N N . PRO A 1 213 ? -25.196 11.291 33.031 1.00 62.16 213 PRO A N 1
ATOM 1680 C CA . PRO A 1 213 ? -24.326 11.191 34.190 1.00 62.16 213 PRO A CA 1
ATOM 1681 C C . PRO A 1 213 ? -25.123 10.687 35.396 1.00 62.16 213 PRO A C 1
ATOM 1683 O O . PRO A 1 213 ? -25.983 11.382 35.944 1.00 62.16 213 PRO A O 1
ATOM 1686 N N . VAL A 1 214 ? -24.811 9.466 35.829 1.00 63.84 214 VAL A N 1
ATOM 1687 C CA . VAL A 1 214 ? -25.420 8.830 36.997 1.00 63.84 214 VAL A CA 1
ATOM 1688 C C . VAL A 1 214 ? -25.065 9.676 38.219 1.00 63.84 214 VAL A C 1
ATOM 1690 O O . VAL A 1 214 ? -23.915 9.699 38.644 1.00 63.84 214 VAL A O 1
ATOM 1693 N N . THR A 1 215 ? -26.014 10.421 38.790 1.00 64.19 215 THR A N 1
ATOM 1694 C CA . THR A 1 215 ? -25.783 11.282 39.964 1.00 64.19 215 THR A CA 1
ATOM 1695 C C . THR A 1 215 ? -26.808 11.017 41.069 1.00 64.19 215 THR A C 1
ATOM 1697 O O . THR A 1 215 ? -27.935 10.589 40.826 1.00 64.19 215 THR A O 1
ATOM 1700 N N . GLY A 1 216 ? -26.400 11.218 42.328 1.00 73.69 216 GLY A N 1
ATOM 1701 C CA . GLY A 1 216 ? -27.283 11.102 43.493 1.00 73.69 216 GLY A CA 1
ATOM 1702 C C . GLY A 1 216 ? -27.843 9.693 43.725 1.00 73.69 216 GLY A C 1
ATOM 1703 O O . GLY A 1 216 ? -27.090 8.740 43.903 1.00 73.69 216 GLY A O 1
ATOM 1704 N N . LYS A 1 217 ? -29.177 9.566 43.755 1.00 71.25 217 LYS A N 1
ATOM 1705 C CA . LYS A 1 217 ? -29.893 8.320 44.098 1.00 71.25 217 LYS A CA 1
ATOM 1706 C C . LYS A 1 217 ? -29.649 7.189 43.097 1.00 71.25 217 LYS A C 1
ATOM 1708 O O . LYS A 1 217 ? -29.609 6.034 43.499 1.00 71.25 217 LY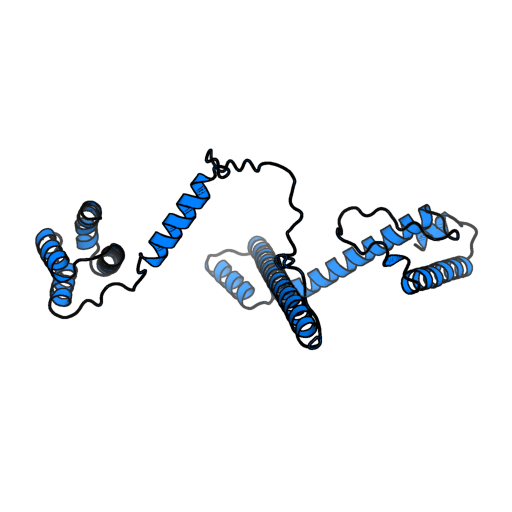S A O 1
ATOM 1713 N N . CYS A 1 218 ? -29.419 7.525 41.830 1.00 72.81 218 CYS A N 1
ATOM 1714 C CA . CYS A 1 218 ? -29.146 6.537 40.792 1.00 72.81 218 CYS A CA 1
ATOM 1715 C C . CYS A 1 218 ? -27.794 5.828 41.013 1.00 72.81 218 CYS A C 1
ATOM 1717 O O . CYS A 1 218 ? -27.691 4.625 40.796 1.00 72.81 218 CYS A O 1
ATOM 1719 N N . LYS A 1 219 ? -26.792 6.526 41.580 1.00 78.75 219 LYS A N 1
ATOM 1720 C CA . LYS A 1 219 ? -25.518 5.897 41.980 1.00 78.75 219 LYS A CA 1
ATOM 1721 C C . LYS A 1 219 ? -25.722 4.842 43.063 1.00 78.75 219 LYS A C 1
ATOM 1723 O O . LYS A 1 219 ? -25.178 3.756 42.955 1.00 78.75 219 LYS A O 1
ATOM 1728 N N . LEU A 1 220 ? -26.555 5.134 44.063 1.00 78.25 220 LEU A N 1
ATOM 1729 C CA . LEU A 1 220 ? -26.866 4.180 45.133 1.00 78.25 220 LEU A CA 1
ATOM 1730 C C . LEU A 1 220 ? -27.615 2.949 44.609 1.00 78.25 220 LEU A C 1
ATOM 1732 O O . LEU A 1 220 ? -27.398 1.848 45.107 1.00 78.25 220 LEU A O 1
ATOM 1736 N N . VAL A 1 221 ? -28.502 3.127 43.625 1.00 79.69 221 VAL A N 1
ATOM 1737 C CA . VAL A 1 221 ? -29.183 2.004 42.964 1.00 79.69 221 VAL A CA 1
ATOM 1738 C C . VAL A 1 221 ? -28.173 1.157 42.189 1.00 79.69 221 VAL A C 1
ATOM 1740 O O . VAL A 1 221 ? -28.206 -0.061 42.321 1.00 79.69 221 VAL A O 1
ATOM 1743 N N . MET A 1 222 ? -27.226 1.777 41.477 1.00 78.19 222 MET A N 1
ATOM 1744 C CA . MET A 1 222 ? -26.160 1.058 40.768 1.00 78.19 222 MET A CA 1
ATOM 1745 C C . MET A 1 222 ? -25.213 0.312 41.717 1.00 78.19 222 MET A C 1
ATOM 1747 O O . MET A 1 222 ? -24.975 -0.871 41.515 1.00 78.19 222 MET A O 1
ATOM 1751 N N . GLU A 1 223 ? -24.754 0.941 42.802 1.00 82.00 223 GLU A N 1
ATOM 1752 C CA . GLU A 1 223 ? -23.902 0.296 43.818 1.00 82.00 223 GLU A CA 1
ATOM 1753 C C . GLU A 1 223 ? -24.601 -0.910 44.477 1.00 82.00 223 GLU A C 1
ATOM 1755 O O . GLU A 1 223 ? -23.976 -1.932 44.772 1.00 82.00 223 GLU A O 1
ATOM 1760 N N . LYS A 1 224 ? -25.924 -0.834 44.680 1.00 81.06 224 LYS A N 1
ATOM 1761 C CA . LYS A 1 224 ? -26.735 -1.973 45.146 1.00 81.06 224 LYS A CA 1
ATOM 1762 C C . LYS A 1 224 ? -26.870 -3.076 44.100 1.00 81.06 224 LYS A C 1
ATOM 1764 O O . LYS A 1 224 ? -26.947 -4.245 44.460 1.00 81.06 224 LYS A O 1
ATOM 1769 N N . LEU A 1 225 ? -26.908 -2.710 42.823 1.00 81.69 225 LEU A N 1
ATOM 1770 C CA . LEU A 1 225 ? -26.984 -3.648 41.704 1.00 81.69 225 LEU A CA 1
ATOM 1771 C C . LEU A 1 225 ? -25.655 -4.392 41.507 1.00 81.69 225 LEU A C 1
ATOM 1773 O O . LEU A 1 225 ? -25.652 -5.584 41.209 1.00 81.69 225 LEU A O 1
ATOM 1777 N N . GLU A 1 226 ? -24.535 -3.714 41.752 1.00 80.38 226 GLU A N 1
ATOM 1778 C CA . GLU A 1 226 ? -23.193 -4.303 41.755 1.00 80.38 226 GLU A CA 1
ATOM 1779 C C . GLU A 1 226 ? -22.967 -5.234 42.953 1.00 80.38 226 GLU A C 1
ATOM 1781 O O . GLU A 1 226 ? -22.387 -6.309 42.805 1.00 80.38 226 GLU A O 1
ATOM 1786 N N . SER A 1 227 ? -23.462 -4.862 44.135 1.00 81.75 227 SER A N 1
ATOM 1787 C CA . SER A 1 227 ? -23.322 -5.648 45.373 1.00 81.75 227 SER A CA 1
ATOM 1788 C C . SER A 1 227 ? -24.391 -6.734 45.566 1.00 81.75 227 SER A C 1
ATOM 1790 O O . SER A 1 227 ? -24.449 -7.356 46.626 1.00 81.75 227 SER A O 1
ATOM 1792 N N . LEU A 1 228 ? -25.220 -6.981 44.550 1.00 81.69 228 LEU A N 1
ATOM 1793 C CA . LEU A 1 228 ? -26.318 -7.940 44.610 1.00 81.69 228 LEU A CA 1
ATOM 1794 C C . LEU A 1 228 ? -25.807 -9.388 44.729 1.00 81.69 228 LEU A C 1
ATOM 1796 O O . LEU A 1 228 ? -24.950 -9.822 43.951 1.00 81.69 228 LEU A O 1
ATOM 1800 N N . GLU A 1 229 ? -26.357 -10.160 45.670 1.00 76.88 229 GLU A N 1
ATOM 1801 C CA . GLU A 1 229 ? -26.032 -11.582 45.800 1.00 76.88 229 GLU A CA 1
ATOM 1802 C C . GLU A 1 229 ? -26.715 -12.418 44.701 1.00 76.88 229 GLU A C 1
ATOM 1804 O O . GLU A 1 229 ? -27.775 -12.078 44.171 1.00 76.88 229 GLU A O 1
ATOM 1809 N N . GLU A 1 230 ? -26.149 -13.587 44.384 1.00 71.19 230 GLU A N 1
ATOM 1810 C CA . GLU A 1 230 ? -26.622 -14.470 43.303 1.00 71.19 230 GLU A CA 1
ATOM 1811 C C . GLU A 1 230 ? -28.089 -14.927 43.470 1.00 71.19 230 GLU A C 1
ATOM 1813 O O . GLU A 1 230 ? -28.721 -15.374 42.512 1.00 71.19 230 GLU A O 1
ATOM 1818 N N . LYS A 1 231 ? -28.679 -14.793 44.662 1.00 71.56 231 LYS A N 1
ATOM 1819 C CA . LYS A 1 231 ? -30.066 -15.196 44.954 1.00 71.56 231 LYS A CA 1
ATOM 1820 C C . LYS A 1 231 ? -31.086 -14.071 44.835 1.00 71.56 231 LYS A C 1
ATOM 1822 O O . LYS A 1 231 ? -32.273 -14.370 44.726 1.00 71.56 231 LYS A O 1
ATOM 1827 N N . ASP A 1 232 ? -30.645 -12.821 44.819 1.00 78.19 232 ASP A N 1
ATOM 1828 C CA . ASP A 1 232 ? -31.555 -11.684 44.852 1.00 78.19 232 ASP A CA 1
ATOM 1829 C C . ASP A 1 232 ? -32.075 -11.341 43.449 1.00 78.19 232 ASP A C 1
ATOM 1831 O O . ASP A 1 232 ? -31.433 -11.621 42.427 1.00 78.19 232 ASP A O 1
ATOM 1835 N N . ASP A 1 233 ? -33.281 -10.777 43.393 1.00 79.88 233 ASP A N 1
ATOM 1836 C CA . ASP A 1 233 ? -33.943 -10.378 42.152 1.00 79.88 233 ASP A CA 1
ATOM 1837 C C . ASP A 1 233 ? -33.631 -8.903 41.829 1.00 79.88 233 ASP A C 1
ATOM 1839 O O . ASP A 1 233 ? -34.031 -8.018 42.593 1.00 79.88 233 ASP A O 1
ATOM 1843 N N . PRO A 1 234 ? -32.937 -8.600 40.713 1.00 81.38 234 PRO A N 1
ATOM 1844 C CA . PRO A 1 234 ? -32.603 -7.227 40.340 1.00 81.38 234 PRO A CA 1
ATOM 1845 C C . PRO A 1 234 ? -33.804 -6.429 39.810 1.00 81.38 234 PRO A C 1
ATOM 1847 O O . PRO A 1 234 ? -33.690 -5.216 39.649 1.00 81.38 234 PRO A O 1
ATOM 1850 N N . SER A 1 235 ? -34.950 -7.068 39.546 1.00 82.69 235 SER A N 1
ATOM 1851 C CA . SER A 1 235 ? -36.106 -6.447 38.879 1.00 82.69 235 SER A CA 1
ATOM 1852 C C . SER A 1 235 ? -36.604 -5.171 39.571 1.00 82.69 235 SER A C 1
ATOM 1854 O O . SER A 1 235 ? -36.932 -4.195 38.900 1.00 82.69 235 SER A O 1
ATOM 1856 N N . GLY A 1 236 ? -36.610 -5.143 40.910 1.00 83.50 236 GLY A N 1
ATOM 1857 C CA . GLY A 1 236 ? -37.011 -3.958 41.678 1.00 83.50 236 GLY A CA 1
ATOM 1858 C C . GLY A 1 236 ? -36.031 -2.789 41.542 1.00 83.50 236 GLY A C 1
ATOM 1859 O O . GLY A 1 236 ? -36.450 -1.655 41.337 1.00 83.50 236 GLY A O 1
ATOM 1860 N N . LEU A 1 237 ? -34.724 -3.071 41.576 1.00 82.88 237 LEU A N 1
ATOM 1861 C CA . LEU A 1 237 ? -33.680 -2.052 41.421 1.00 82.88 237 LEU A CA 1
ATOM 1862 C C . LEU A 1 237 ? -33.631 -1.506 39.991 1.00 82.88 237 LEU A C 1
ATOM 1864 O O . LEU A 1 237 ? -33.402 -0.317 39.797 1.00 82.88 237 LEU A O 1
ATOM 1868 N N . ILE A 1 238 ? -33.888 -2.354 38.991 1.00 83.75 238 ILE A N 1
ATOM 1869 C CA . ILE A 1 238 ? -33.990 -1.926 37.593 1.00 83.75 238 ILE A CA 1
ATOM 1870 C C . ILE A 1 238 ? -35.211 -1.024 37.401 1.00 83.75 238 ILE A C 1
ATOM 1872 O O . ILE A 1 238 ? -35.097 -0.005 36.731 1.00 83.75 238 ILE A O 1
ATOM 1876 N N . ALA A 1 239 ? -36.360 -1.347 38.001 1.00 84.31 239 ALA A N 1
ATOM 1877 C CA . ALA A 1 239 ? -37.545 -0.493 37.919 1.00 84.31 239 ALA A CA 1
ATOM 1878 C C . ALA A 1 239 ? -37.293 0.894 38.537 1.00 84.31 239 ALA A C 1
ATOM 1880 O O . ALA A 1 239 ? -37.608 1.905 37.913 1.00 84.31 239 ALA A O 1
ATOM 1881 N N . GLU A 1 240 ? -36.647 0.947 39.708 1.00 84.06 240 GLU A N 1
ATOM 1882 C CA . GLU A 1 240 ? -36.224 2.208 40.335 1.00 84.06 240 GLU A CA 1
ATOM 1883 C C . GLU A 1 240 ? -35.207 2.969 39.468 1.00 84.06 240 GLU A C 1
ATOM 1885 O O . GLU A 1 240 ? -35.274 4.191 39.352 1.00 84.06 240 GLU A O 1
ATOM 1890 N N . TRP A 1 241 ? -34.269 2.264 38.833 1.00 85.81 241 TRP A N 1
ATOM 1891 C CA . TRP A 1 241 ? -33.285 2.866 37.932 1.00 85.81 241 TRP A CA 1
ATOM 1892 C C . TRP A 1 241 ? -33.937 3.462 36.677 1.00 85.81 241 TRP A C 1
ATOM 1894 O O . TRP A 1 241 ? -33.619 4.589 36.294 1.00 85.81 241 TRP A O 1
ATOM 1904 N N . VAL A 1 242 ? -34.893 2.744 36.079 1.00 85.38 242 VAL A N 1
ATOM 1905 C CA . VAL A 1 242 ? -35.661 3.195 34.911 1.00 85.38 242 VAL A CA 1
ATOM 1906 C C . VAL A 1 242 ? -36.496 4.429 35.246 1.00 85.38 242 VAL A C 1
ATOM 1908 O O . VAL A 1 242 ? -36.484 5.388 34.477 1.00 85.38 242 VAL A O 1
ATOM 1911 N N . GLU A 1 243 ? -37.167 4.439 36.401 1.00 84.62 243 GLU A N 1
ATOM 1912 C CA . GLU A 1 243 ? -37.972 5.580 36.857 1.00 84.62 243 GLU A CA 1
ATOM 1913 C C . GLU A 1 243 ? -37.111 6.822 37.145 1.00 84.62 243 GLU A C 1
ATOM 1915 O O . GLU A 1 243 ? -37.540 7.948 36.909 1.00 84.62 243 GLU A O 1
ATOM 1920 N N . LEU A 1 244 ? -35.880 6.636 37.636 1.00 81.19 244 LEU A N 1
ATOM 1921 C CA . LEU A 1 244 ? -34.988 7.744 37.981 1.00 81.19 244 LEU A CA 1
ATOM 1922 C C . LEU A 1 244 ? -34.245 8.343 36.783 1.00 81.19 244 LEU A C 1
ATOM 1924 O O . LEU A 1 244 ? -33.971 9.545 36.798 1.00 81.19 244 LEU A O 1
ATOM 1928 N N . LEU A 1 245 ? -33.837 7.521 3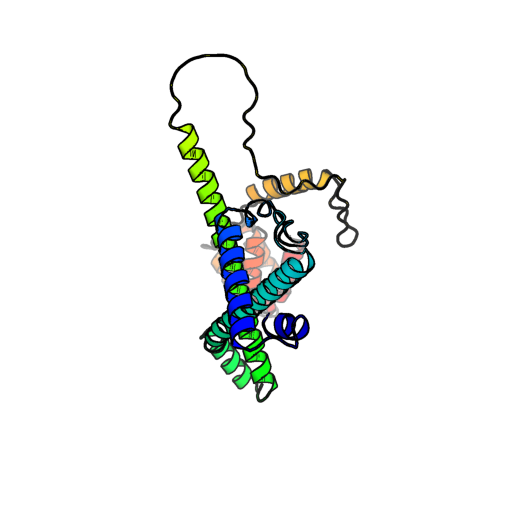5.812 1.00 77.94 245 LEU A N 1
ATOM 1929 C CA . LEU A 1 245 ? -32.942 7.953 34.732 1.00 77.94 245 LEU A CA 1
ATOM 1930 C C . LEU A 1 245 ? -33.658 8.170 33.390 1.00 77.94 245 LEU A C 1
ATOM 1932 O O . LEU A 1 245 ? -33.115 8.874 32.534 1.00 77.94 245 LEU A O 1
ATOM 1936 N N . GLU A 1 246 ? -34.841 7.572 33.201 1.00 80.88 246 GLU A N 1
ATOM 1937 C CA . GLU A 1 246 ? -35.503 7.430 31.893 1.00 80.88 246 GLU A CA 1
ATOM 1938 C C . GLU A 1 246 ? -34.477 7.018 30.814 1.00 80.88 246 GLU A C 1
ATOM 1940 O O . GLU A 1 246 ? -34.115 7.819 29.940 1.00 80.88 246 GLU A O 1
ATOM 1945 N N . PRO A 1 247 ? -33.893 5.814 30.958 1.00 78.12 247 PRO A N 1
ATOM 1946 C CA . PRO A 1 247 ? -32.684 5.421 30.250 1.00 78.12 247 PRO A CA 1
ATOM 1947 C C . PRO A 1 247 ? -32.938 5.231 28.756 1.00 78.12 247 PRO A C 1
ATOM 1949 O O . PRO A 1 247 ? -33.897 4.574 28.349 1.00 78.12 247 PRO A O 1
ATOM 1952 N N . GLN A 1 248 ? -32.038 5.765 27.935 1.00 78.38 248 GLN A N 1
ATOM 1953 C CA . GLN A 1 248 ? -31.986 5.464 26.508 1.00 78.38 248 GLN A CA 1
ATOM 1954 C C . GLN A 1 248 ? -31.111 4.237 26.237 1.00 78.38 248 GLN A C 1
ATOM 1956 O O . GLN A 1 248 ? -30.464 3.683 27.127 1.00 78.38 248 GLN A O 1
ATOM 1961 N N . ARG A 1 249 ? -31.064 3.793 24.976 1.00 79.06 249 ARG A N 1
ATOM 1962 C CA . ARG A 1 249 ? -30.283 2.618 24.565 1.00 79.06 249 ARG A CA 1
ATOM 1963 C C . ARG A 1 249 ? -28.817 2.678 25.001 1.00 79.06 249 ARG A C 1
ATOM 1965 O O . ARG A 1 249 ? -28.265 1.655 25.393 1.00 79.06 249 ARG A O 1
ATOM 1972 N N . VAL A 1 250 ? -28.211 3.861 24.964 1.00 79.69 250 VAL A N 1
ATOM 1973 C CA . VAL A 1 250 ? -26.820 4.079 25.386 1.00 79.69 250 VAL A CA 1
ATOM 1974 C C . VAL A 1 250 ? -26.651 3.857 26.896 1.00 79.69 250 VAL A C 1
ATOM 1976 O O . VAL A 1 250 ? -25.688 3.216 27.310 1.00 79.69 250 VAL A O 1
ATOM 1979 N N . ASP A 1 251 ? -27.621 4.287 27.708 1.00 80.88 251 ASP A N 1
ATOM 1980 C CA . ASP A 1 251 ? -27.603 4.115 29.167 1.00 80.88 251 ASP A CA 1
ATOM 1981 C C . ASP A 1 251 ? -27.729 2.635 29.565 1.00 80.88 251 ASP A C 1
ATOM 1983 O O . ASP A 1 251 ? -27.050 2.171 30.481 1.00 80.88 251 ASP A O 1
ATOM 1987 N N . TRP A 1 252 ? -28.554 1.868 28.841 1.00 84.50 252 TRP A N 1
ATOM 1988 C CA . TRP A 1 252 ? -28.665 0.418 29.029 1.00 84.50 252 TRP A CA 1
ATOM 1989 C C . TRP A 1 252 ? -27.362 -0.311 28.708 1.00 84.50 252 TRP A C 1
ATOM 1991 O O . TRP A 1 252 ? -26.968 -1.214 29.444 1.00 84.50 252 TRP A O 1
ATOM 2001 N N . ILE A 1 253 ? -26.685 0.078 27.624 1.00 84.06 253 ILE A N 1
ATOM 2002 C CA . ILE A 1 253 ? -25.398 -0.513 27.235 1.00 84.06 253 ILE A CA 1
ATOM 2003 C C . ILE A 1 253 ? -24.335 -0.198 28.292 1.00 84.06 253 ILE A C 1
ATOM 2005 O O . ILE A 1 253 ? -23.647 -1.112 28.738 1.00 84.06 253 ILE A O 1
ATOM 2009 N N . ALA A 1 254 ? -24.262 1.052 28.759 1.00 84.19 254 ALA A N 1
ATOM 2010 C CA . ALA A 1 254 ? -23.318 1.458 29.798 1.00 84.19 254 ALA A CA 1
ATOM 2011 C C . ALA A 1 254 ? -23.532 0.694 31.118 1.00 84.19 254 ALA A C 1
ATOM 2013 O O . ALA A 1 254 ? -22.572 0.198 31.708 1.00 84.19 254 ALA A O 1
ATOM 2014 N N . LEU A 1 255 ? -24.788 0.530 31.553 1.00 84.75 255 LEU A N 1
ATOM 2015 C CA . LEU A 1 255 ? -25.123 -0.252 32.746 1.00 84.75 255 LEU A CA 1
ATOM 2016 C C . LEU A 1 255 ? -24.735 -1.730 32.589 1.00 84.75 255 LEU A C 1
ATOM 2018 O O . LEU A 1 255 ? -24.172 -2.332 33.503 1.00 84.75 255 LEU A O 1
ATOM 2022 N N . LEU A 1 256 ? -25.004 -2.322 31.424 1.00 85.88 256 LEU A N 1
ATOM 2023 C CA . LEU A 1 256 ? -24.643 -3.708 31.133 1.00 85.88 256 LEU A CA 1
ATOM 2024 C C . LEU A 1 256 ? -23.124 -3.919 31.083 1.00 85.88 256 LEU A C 1
ATOM 2026 O O . LEU A 1 256 ? -22.638 -4.919 31.611 1.00 85.88 256 LEU A O 1
ATOM 2030 N N . ASP A 1 257 ? -22.369 -2.992 30.497 1.00 85.56 257 ASP A N 1
ATOM 2031 C CA . ASP A 1 257 ? -20.907 -3.059 30.472 1.00 85.56 257 ASP A CA 1
ATOM 2032 C C . ASP A 1 257 ? -20.314 -2.946 31.885 1.00 85.56 257 ASP A C 1
ATOM 2034 O O . ASP A 1 257 ? -19.455 -3.749 32.252 1.00 85.56 257 ASP A O 1
ATOM 2038 N N . GLN A 1 258 ? -20.839 -2.042 32.716 1.00 84.25 258 GLN A N 1
ATOM 2039 C CA . GLN A 1 258 ? -20.402 -1.881 34.104 1.00 84.25 258 GLN A CA 1
ATOM 2040 C C . GLN A 1 258 ? -20.710 -3.121 34.964 1.00 84.25 258 GLN A C 1
ATOM 2042 O O . GLN A 1 258 ? -19.851 -3.603 35.705 1.00 84.25 258 GLN A O 1
ATOM 2047 N N . LEU A 1 259 ? -21.901 -3.716 34.822 1.00 84.94 259 LEU A N 1
ATOM 2048 C CA . LEU A 1 259 ? -22.253 -4.955 35.528 1.00 84.94 259 LEU A CA 1
ATOM 2049 C C . LEU A 1 259 ? -21.453 -6.162 35.043 1.00 84.94 259 LEU A C 1
ATOM 2051 O O . LEU A 1 259 ? -21.161 -7.053 35.839 1.00 84.94 259 LEU A O 1
ATOM 2055 N N . ARG A 1 260 ? -21.085 -6.212 33.758 1.00 86.00 260 ARG A N 1
ATOM 2056 C CA . ARG A 1 260 ? -20.235 -7.283 33.225 1.00 86.00 260 ARG A CA 1
ATOM 2057 C C . ARG A 1 260 ? -18.890 -7.331 33.953 1.00 86.00 260 ARG A C 1
ATOM 2059 O O . ARG A 1 260 ? -18.390 -8.426 34.203 1.00 86.00 260 ARG A O 1
ATOM 2066 N N . GLU A 1 261 ? -18.338 -6.168 34.293 1.00 83.94 261 GLU A N 1
ATOM 2067 C CA . GLU A 1 261 ? -17.062 -6.034 35.000 1.00 83.94 261 GLU A CA 1
ATOM 2068 C C . GLU A 1 261 ? -17.195 -6.235 36.515 1.00 83.94 261 GLU A C 1
ATOM 2070 O O . GLU A 1 261 ? -16.367 -6.921 37.113 1.00 83.94 261 GLU A O 1
ATOM 2075 N N . ALA A 1 262 ? -18.240 -5.678 37.136 1.00 81.94 262 ALA A N 1
ATOM 2076 C CA . ALA A 1 262 ? -18.404 -5.698 38.589 1.00 81.94 262 ALA A CA 1
ATOM 2077 C C . ALA A 1 262 ? -19.054 -6.988 39.122 1.00 81.94 262 ALA A C 1
ATOM 2079 O O . ALA A 1 262 ? -18.614 -7.537 40.133 1.00 81.94 262 ALA A O 1
ATOM 2080 N N . ASN A 1 263 ? -20.108 -7.484 38.464 1.00 82.88 263 ASN A N 1
ATOM 2081 C CA . ASN A 1 263 ? -20.887 -8.628 38.934 1.00 82.88 263 ASN A CA 1
ATOM 2082 C C . ASN A 1 263 ? -21.563 -9.376 37.773 1.00 82.88 263 ASN A C 1
ATOM 2084 O O . ASN A 1 263 ? -22.702 -9.103 37.379 1.00 82.88 263 ASN A O 1
ATOM 2088 N N . THR A 1 264 ? -20.876 -10.404 37.270 1.00 84.06 264 THR A N 1
ATOM 2089 C CA . THR A 1 264 ? -21.352 -11.236 36.156 1.00 84.06 264 THR A CA 1
ATOM 2090 C C . THR A 1 264 ? -22.700 -11.909 36.443 1.00 84.06 264 THR A C 1
ATOM 2092 O O . THR A 1 264 ? -23.483 -12.135 35.521 1.00 84.06 264 THR A O 1
ATOM 2095 N N . SER A 1 265 ? -23.013 -12.207 37.709 1.00 81.50 265 SER A N 1
ATOM 2096 C CA . SER A 1 265 ? -24.290 -12.833 38.074 1.00 81.50 265 SER A CA 1
ATOM 2097 C C . SER A 1 265 ? -25.470 -11.864 37.923 1.00 81.50 265 SER A C 1
ATOM 2099 O O . SER A 1 265 ? -26.516 -12.245 37.394 1.00 81.50 265 SER A O 1
ATOM 2101 N N . ALA A 1 266 ? -25.281 -10.595 38.298 1.00 80.62 266 ALA A N 1
ATOM 2102 C CA . ALA A 1 266 ? -26.267 -9.538 38.101 1.00 80.62 266 ALA A CA 1
ATOM 2103 C C . ALA A 1 266 ? -26.437 -9.217 36.608 1.00 80.62 266 ALA A C 1
ATOM 2105 O O . ALA A 1 266 ? -27.566 -9.145 36.124 1.00 80.62 266 ALA A O 1
ATOM 2106 N N . TYR A 1 267 ? -25.333 -9.140 35.854 1.00 84.56 267 TYR A N 1
ATOM 2107 C CA . TYR A 1 267 ? -25.350 -8.945 34.400 1.00 84.56 267 TYR A CA 1
ATOM 2108 C C . TYR A 1 267 ? -26.250 -9.962 33.683 1.00 84.56 267 TYR A C 1
ATOM 2110 O O . TYR A 1 267 ? -27.129 -9.581 32.906 1.00 84.56 267 TYR A O 1
ATOM 2118 N N . LEU A 1 268 ? -26.095 -11.257 33.978 1.00 84.75 268 LEU A N 1
ATOM 2119 C CA . LEU A 1 268 ? -26.872 -12.320 33.328 1.00 84.75 268 LEU A CA 1
ATOM 2120 C C . LEU A 1 268 ? -28.377 -12.239 33.618 1.00 84.75 268 LEU A C 1
ATOM 2122 O O . LEU A 1 268 ? -29.177 -12.657 32.784 1.00 84.75 268 LEU A O 1
ATOM 2126 N N . LYS A 1 269 ? -28.772 -11.692 34.771 1.00 84.25 269 LYS A N 1
ATOM 2127 C CA . LYS A 1 269 ? -30.184 -11.495 35.136 1.00 84.25 269 LYS A CA 1
ATOM 2128 C C . LYS A 1 269 ? -30.775 -10.207 34.565 1.00 84.25 269 LYS A C 1
ATOM 2130 O O . LYS A 1 269 ? -31.955 -10.174 34.234 1.00 84.25 269 LYS A O 1
ATOM 2135 N N . VAL A 1 270 ? -29.964 -9.158 34.442 1.00 83.19 270 VAL A N 1
ATOM 2136 C CA . VAL A 1 270 ? -30.382 -7.847 33.922 1.00 83.19 270 VAL A CA 1
ATOM 2137 C C . VAL A 1 270 ? -30.463 -7.857 32.395 1.00 83.19 270 VAL A C 1
ATOM 2139 O O . VAL A 1 270 ? -31.342 -7.216 31.828 1.00 83.19 270 VAL A O 1
ATOM 2142 N N . THR A 1 271 ? -29.601 -8.622 31.718 1.00 83.81 271 THR A N 1
ATOM 2143 C CA . THR A 1 271 ? -29.540 -8.672 30.245 1.00 83.81 271 THR A CA 1
ATOM 2144 C C . THR A 1 271 ? -30.890 -9.022 29.595 1.00 83.81 271 THR A C 1
ATOM 21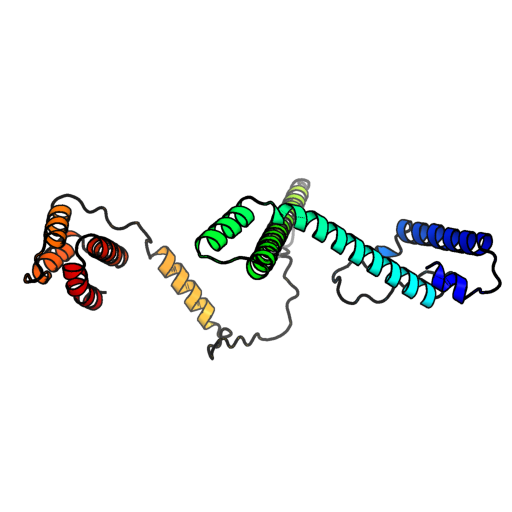46 O O . THR A 1 271 ? -31.304 -8.299 28.689 1.00 83.81 271 THR A O 1
ATOM 2149 N N . PRO A 1 272 ? -31.632 -10.058 30.046 1.00 82.50 272 PRO A N 1
ATOM 2150 C CA . PRO A 1 272 ? -32.962 -10.352 29.512 1.00 82.50 272 PRO A CA 1
ATOM 2151 C C . PRO A 1 272 ? -33.976 -9.229 29.760 1.00 82.50 272 PRO A C 1
ATOM 2153 O O . PRO A 1 272 ? -34.795 -8.958 28.889 1.00 82.50 272 PRO A O 1
ATOM 2156 N N . LEU A 1 273 ? -33.908 -8.562 30.918 1.00 79.31 273 LEU A N 1
ATOM 2157 C CA . LEU A 1 273 ? -34.820 -7.472 31.285 1.00 79.31 273 LEU A CA 1
ATOM 2158 C C . LEU A 1 273 ? -34.571 -6.220 30.434 1.00 79.31 273 LEU A C 1
ATOM 2160 O O . LEU A 1 273 ? -35.519 -5.615 29.935 1.00 79.31 273 LEU A O 1
ATOM 2164 N N . ALA A 1 274 ? -33.304 -5.885 30.184 1.00 77.06 274 ALA A N 1
ATOM 2165 C CA . ALA A 1 274 ? -32.925 -4.815 29.266 1.00 77.06 274 ALA A CA 1
ATOM 2166 C C . ALA A 1 274 ? -33.433 -5.094 27.841 1.00 77.06 274 ALA A C 1
ATOM 2168 O O . ALA A 1 274 ? -33.973 -4.205 27.194 1.00 77.06 274 ALA A O 1
ATOM 2169 N N . TYR A 1 275 ? -33.346 -6.346 27.377 1.00 75.69 275 TYR A N 1
ATOM 2170 C CA . TYR A 1 275 ? -33.835 -6.748 26.052 1.00 75.69 275 TYR A CA 1
ATOM 2171 C C . TYR A 1 275 ? -35.361 -6.679 25.902 1.00 75.69 275 TYR A C 1
ATOM 2173 O O . TYR A 1 275 ? -35.857 -6.613 24.784 1.00 75.69 275 TYR A O 1
ATOM 2181 N N . THR A 1 276 ? -36.114 -6.728 27.006 1.00 72.06 276 THR A N 1
ATOM 2182 C CA . THR A 1 276 ? -37.577 -6.555 26.982 1.00 72.06 276 THR A CA 1
ATOM 2183 C C . THR A 1 276 ? -38.027 -5.095 27.024 1.00 72.06 276 THR A C 1
ATOM 2185 O O . THR A 1 276 ? -39.194 -4.823 26.753 1.00 72.06 276 THR A O 1
ATOM 2188 N N . LEU A 1 277 ? -37.132 -4.176 27.395 1.00 62.75 277 LEU A N 1
ATOM 2189 C CA . LEU A 1 277 ? -37.419 -2.748 27.579 1.00 62.75 277 LEU A CA 1
ATOM 2190 C C . LEU A 1 277 ? -36.804 -1.860 26.479 1.00 62.75 277 LEU A C 1
ATOM 2192 O O . LEU A 1 277 ? -37.090 -0.664 26.449 1.00 62.75 277 LEU A O 1
ATOM 2196 N N . LEU A 1 278 ? -35.983 -2.444 25.599 1.00 58.44 278 LEU A N 1
ATOM 2197 C CA . LEU A 1 278 ? -35.419 -1.858 24.375 1.00 58.44 278 LEU A CA 1
ATOM 2198 C C . LEU A 1 278 ? -36.281 -2.190 23.154 1.00 58.44 278 LEU A C 1
ATOM 2200 O O . LEU A 1 278 ? -36.398 -1.301 22.282 1.00 58.44 278 LEU A O 1
#